Protein AF-X1QAE2-F1 (afdb_monomer)

Solvent-accessible surface area (backbone atoms only — not comparable to full-atom values): 12376 Å² total; per-residue (Å²): 79,88,88,71,54,60,69,58,46,50,58,48,51,51,50,37,40,24,67,55,11,27,35,67,40,76,50,77,48,74,58,101,51,97,72,69,57,71,57,49,72,51,74,47,78,34,68,52,89,66,92,72,90,71,90,59,42,64,70,42,73,54,90,45,61,56,43,54,78,73,45,48,89,29,53,53,94,75,30,43,34,51,25,44,65,93,63,40,89,66,98,59,78,62,48,73,40,65,39,55,60,54,12,45,75,70,68,44,58,84,30,20,58,39,20,50,51,17,22,54,40,40,74,68,66,42,63,70,65,53,53,48,51,50,49,51,65,72,35,67,83,82,59,54,70,69,51,44,52,41,45,47,50,22,28,53,53,11,33,54,53,32,51,52,37,54,75,70,48,76,46,67,80,60,82,70,69,85,69,58,63,38,71,69,47,51,72,56,83,91,77,54,74,68,58,49,53,50,50,51,38,51,77,71,64,58,86,80,88,87,133

Mean predicted aligned error: 5.39 Å

Structure (mmCIF, N/CA/C/O backbone):
data_AF-X1QAE2-F1
#
_entry.id   AF-X1QAE2-F1
#
loop_
_atom_site.group_PDB
_atom_site.id
_atom_site.type_symbol
_atom_site.label_atom_id
_atom_site.label_alt_id
_atom_site.label_comp_id
_atom_site.label_asym_id
_atom_site.label_entity_id
_atom_site.label_seq_id
_atom_site.pdbx_PDB_ins_code
_atom_site.Cartn_x
_atom_site.Cartn_y
_atom_site.Cartn_z
_atom_site.occupancy
_atom_site.B_iso_or_equiv
_atom_site.auth_seq_id
_atom_site.auth_comp_id
_atom_site.auth_asym_id
_atom_site.auth_atom_id
_atom_site.pdbx_PDB_model_num
ATOM 1 N N . GLU A 1 1 ? -9.208 11.816 -6.185 1.00 54.34 1 GLU A N 1
ATOM 2 C CA . GLU A 1 1 ? -9.052 12.568 -7.460 1.00 54.34 1 GLU A CA 1
ATOM 3 C C . GLU A 1 1 ? -7.582 12.643 -7.896 1.00 54.34 1 GLU A C 1
ATOM 5 O O . GLU A 1 1 ? -6.687 12.349 -7.100 1.00 54.34 1 GLU A O 1
ATOM 10 N N . ALA A 1 2 ? -7.297 13.069 -9.134 1.00 56.00 2 ALA A N 1
ATOM 11 C CA . ALA A 1 2 ? -5.931 13.394 -9.563 1.00 56.00 2 ALA A CA 1
ATOM 12 C C . ALA A 1 2 ? -5.268 14.404 -8.598 1.00 56.00 2 ALA A C 1
ATOM 14 O O . ALA A 1 2 ? -5.935 15.274 -8.047 1.00 56.00 2 ALA A O 1
ATOM 15 N N . GLY A 1 3 ? -3.965 14.261 -8.343 1.00 63.72 3 GLY A N 1
ATOM 16 C CA . GLY A 1 3 ? -3.228 15.135 -7.414 1.00 63.72 3 GLY A CA 1
ATOM 17 C C . GLY A 1 3 ? -3.216 14.694 -5.943 1.00 63.72 3 GLY A C 1
ATOM 18 O O . GLY A 1 3 ? -2.459 15.254 -5.160 1.00 63.72 3 GLY A O 1
ATOM 19 N N . HIS A 1 4 ? -3.943 13.637 -5.566 1.00 64.31 4 HIS A N 1
ATOM 20 C CA . HIS A 1 4 ? -3.959 13.110 -4.191 1.00 64.31 4 HIS A CA 1
ATOM 21 C C . HIS A 1 4 ? -2.805 12.143 -3.879 1.00 64.31 4 HIS A C 1
ATOM 23 O O . HIS A 1 4 ? -2.918 11.340 -2.966 1.00 64.31 4 HIS A O 1
ATOM 29 N N . GLY A 1 5 ? -1.704 12.147 -4.636 1.00 78.94 5 GLY A N 1
ATOM 30 C CA . GLY A 1 5 ? -0.517 11.332 -4.327 1.00 78.94 5 GLY A CA 1
ATOM 31 C C . GLY A 1 5 ? -0.670 9.806 -4.454 1.00 78.94 5 GLY A C 1
ATOM 32 O O . GLY A 1 5 ? 0.234 9.088 -4.031 1.00 78.94 5 GLY A O 1
ATOM 33 N N . ILE A 1 6 ? -1.751 9.305 -5.069 1.00 84.56 6 ILE A N 1
ATOM 34 C CA . ILE A 1 6 ? -2.005 7.864 -5.299 1.00 84.56 6 ILE A CA 1
ATOM 35 C C . ILE A 1 6 ? -0.821 7.188 -6.005 1.00 84.56 6 ILE A C 1
ATOM 37 O O . ILE A 1 6 ? -0.390 6.113 -5.602 1.00 84.56 6 ILE A O 1
ATOM 41 N N . GLN A 1 7 ? -0.235 7.847 -7.009 1.00 86.62 7 GLN A N 1
ATOM 42 C CA . GLN A 1 7 ? 0.925 7.318 -7.732 1.00 86.62 7 GLN A CA 1
ATOM 43 C C . GLN A 1 7 ? 2.136 7.107 -6.812 1.00 86.62 7 GLN A C 1
ATOM 45 O O . GLN A 1 7 ? 2.845 6.114 -6.935 1.00 86.62 7 GLN A O 1
ATOM 50 N N . THR A 1 8 ? 2.385 8.024 -5.874 1.00 89.38 8 THR A N 1
ATOM 51 C CA . THR A 1 8 ? 3.482 7.875 -4.910 1.00 89.38 8 THR A CA 1
ATOM 52 C C . THR A 1 8 ? 3.215 6.714 -3.956 1.00 89.38 8 THR A C 1
ATOM 54 O O . THR A 1 8 ? 4.129 5.941 -3.685 1.00 89.38 8 THR A O 1
ATOM 57 N N . VAL A 1 9 ? 1.973 6.554 -3.488 1.00 92.94 9 VAL A N 1
ATOM 58 C CA . VAL A 1 9 ? 1.572 5.413 -2.647 1.00 92.94 9 VAL A CA 1
ATOM 59 C C . VAL A 1 9 ? 1.796 4.095 -3.378 1.00 92.94 9 VAL A C 1
ATOM 61 O O . VAL A 1 9 ? 2.405 3.189 -2.819 1.00 92.94 9 VAL A O 1
ATOM 64 N N . GLU A 1 10 ? 1.369 4.005 -4.635 1.00 93.31 10 GLU A N 1
ATOM 65 C CA . GLU A 1 10 ? 1.559 2.818 -5.464 1.00 93.31 10 GLU A CA 1
ATOM 66 C C . GLU A 1 10 ? 3.038 2.467 -5.636 1.00 93.31 10 GLU A C 1
ATOM 68 O O . GLU A 1 10 ? 3.438 1.337 -5.352 1.00 93.31 10 GLU A O 1
ATOM 73 N N . VAL A 1 11 ? 3.858 3.426 -6.075 1.00 93.44 11 VAL A N 1
ATOM 74 C CA . VAL A 1 11 ? 5.290 3.190 -6.311 1.00 93.44 11 VAL A CA 1
ATOM 75 C C . VAL A 1 11 ? 5.988 2.751 -5.025 1.00 93.44 11 VAL A C 1
ATOM 77 O O . VAL A 1 11 ? 6.809 1.835 -5.047 1.00 93.44 11 VAL A O 1
ATOM 80 N N . LEU A 1 12 ? 5.648 3.366 -3.891 1.00 95.75 12 LEU A N 1
ATOM 81 C CA . LEU A 1 12 ? 6.227 2.987 -2.609 1.00 95.75 12 LEU A CA 1
ATOM 82 C C . LEU A 1 12 ? 5.758 1.602 -2.168 1.00 95.75 12 LEU A C 1
ATOM 84 O O . LEU A 1 12 ? 6.605 0.769 -1.872 1.00 95.75 12 LEU A O 1
ATOM 88 N N . LEU A 1 13 ? 4.451 1.328 -2.136 1.00 96.62 13 LEU A N 1
ATOM 89 C CA . LEU A 1 13 ? 3.932 0.041 -1.661 1.00 96.62 13 LEU A CA 1
ATOM 90 C C . LEU A 1 13 ? 4.419 -1.121 -2.523 1.00 96.62 13 LEU A C 1
ATOM 92 O O . LEU A 1 13 ? 4.910 -2.105 -1.979 1.00 96.62 13 LEU A O 1
ATOM 96 N N . THR A 1 14 ? 4.357 -0.994 -3.850 1.00 95.75 14 THR A N 1
ATOM 97 C CA . THR A 1 14 ? 4.856 -2.036 -4.762 1.00 95.75 14 THR A CA 1
ATOM 98 C C . THR A 1 14 ? 6.332 -2.338 -4.508 1.00 95.75 14 THR A C 1
ATOM 100 O O . THR A 1 14 ? 6.713 -3.502 -4.372 1.00 95.75 14 THR A O 1
ATOM 103 N N . ARG A 1 15 ? 7.162 -1.301 -4.335 1.00 95.81 15 ARG A N 1
ATOM 104 C CA . ARG A 1 15 ? 8.585 -1.461 -4.021 1.00 95.81 15 ARG A CA 1
ATOM 105 C C . ARG A 1 15 ? 8.824 -2.051 -2.631 1.00 95.81 15 ARG A C 1
ATOM 107 O O . ARG A 1 15 ? 9.670 -2.931 -2.498 1.00 95.81 15 ARG A O 1
ATOM 114 N N . ILE A 1 16 ? 8.096 -1.583 -1.617 1.00 97.31 16 ILE A N 1
ATOM 115 C CA . ILE A 1 16 ? 8.205 -2.042 -0.226 1.00 97.31 16 ILE A CA 1
ATOM 116 C C . ILE A 1 16 ? 7.869 -3.526 -0.131 1.00 97.31 16 ILE A C 1
ATOM 118 O O . ILE A 1 16 ? 8.625 -4.275 0.479 1.00 97.31 16 ILE A O 1
ATOM 122 N N . PHE A 1 17 ? 6.771 -3.961 -0.747 1.00 96.25 17 PHE A N 1
ATOM 123 C CA . PHE A 1 17 ? 6.346 -5.357 -0.693 1.00 96.25 17 PHE A CA 1
ATOM 124 C C . PHE A 1 17 ? 7.277 -6.281 -1.465 1.00 96.25 17 PHE A C 1
ATOM 126 O O . PHE A 1 17 ? 7.648 -7.329 -0.940 1.00 96.25 17 PHE A O 1
ATOM 133 N N . LYS A 1 18 ? 7.753 -5.850 -2.637 1.00 95.56 18 LYS A N 1
ATOM 134 C CA . LYS A 1 18 ? 8.779 -6.582 -3.382 1.00 95.56 18 LYS A CA 1
ATOM 135 C C . LYS A 1 18 ? 10.057 -6.764 -2.566 1.00 95.56 18 LYS A C 1
ATOM 137 O O . LYS A 1 18 ? 10.553 -7.876 -2.444 1.00 95.56 18 LYS A O 1
ATOM 142 N N . LEU A 1 19 ? 10.578 -5.688 -1.968 1.00 95.19 19 LEU A N 1
ATOM 143 C CA . LEU A 1 19 ? 11.769 -5.756 -1.107 1.00 95.19 19 LEU A CA 1
ATOM 144 C C . LEU A 1 19 ? 11.505 -6.498 0.209 1.00 95.19 19 LEU A C 1
ATOM 146 O O . LEU A 1 19 ? 12.431 -7.023 0.814 1.00 95.19 19 LEU A O 1
ATOM 150 N N . GLY A 1 20 ? 10.247 -6.567 0.638 1.00 93.81 20 GLY A N 1
ATOM 151 C CA . GLY A 1 20 ? 9.803 -7.445 1.711 1.00 93.81 20 GLY A CA 1
ATOM 152 C C . GLY A 1 20 ? 9.874 -8.925 1.355 1.00 93.81 20 GLY A C 1
ATOM 153 O O . GLY A 1 20 ? 9.896 -9.740 2.266 1.00 93.81 20 GLY A O 1
ATOM 154 N N . GLY A 1 21 ? 9.949 -9.275 0.068 1.00 94.94 21 GLY A N 1
ATOM 155 C CA . GLY A 1 21 ? 9.917 -10.652 -0.415 1.00 94.94 21 GLY A CA 1
ATOM 156 C C . GLY A 1 21 ? 8.513 -11.145 -0.766 1.00 94.94 21 GLY A C 1
ATOM 157 O O . GLY A 1 21 ? 8.238 -12.328 -0.597 1.00 94.94 21 GLY A O 1
ATOM 158 N N . LEU A 1 22 ? 7.612 -10.255 -1.204 1.00 94.81 22 LEU A N 1
ATOM 159 C CA . LEU A 1 22 ? 6.254 -10.595 -1.647 1.00 94.81 22 LEU A CA 1
ATOM 160 C C . LEU A 1 22 ? 6.021 -10.230 -3.109 1.00 94.81 22 LEU A C 1
ATOM 162 O O . LEU A 1 22 ? 6.511 -9.215 -3.605 1.00 94.81 22 LEU A O 1
ATOM 166 N N . ASN A 1 23 ? 5.218 -11.050 -3.784 1.00 94.81 23 ASN A N 1
ATOM 167 C CA . ASN A 1 23 ? 4.774 -10.781 -5.142 1.00 94.81 23 ASN A CA 1
ATOM 168 C C . ASN A 1 23 ? 3.765 -9.639 -5.117 1.00 94.81 23 ASN A C 1
ATOM 170 O O . ASN A 1 23 ? 2.890 -9.589 -4.244 1.00 94.81 23 ASN A O 1
ATOM 174 N N . VAL A 1 24 ? 3.866 -8.757 -6.108 1.00 95.44 24 VAL A N 1
ATOM 175 C CA . VAL A 1 24 ? 2.969 -7.616 -6.245 1.00 95.44 24 VAL A CA 1
ATOM 176 C C . VAL A 1 24 ? 2.429 -7.535 -7.661 1.00 95.44 24 VAL A C 1
ATOM 178 O O . VAL A 1 24 ? 3.189 -7.611 -8.622 1.00 95.44 24 VAL A O 1
ATOM 181 N N . PHE A 1 25 ? 1.124 -7.314 -7.781 1.00 95.62 25 PHE A N 1
ATOM 182 C CA . PHE A 1 25 ? 0.475 -6.961 -9.040 1.00 95.62 25 PHE A CA 1
ATOM 183 C C . PHE A 1 25 ? -0.338 -5.685 -8.831 1.00 95.62 25 PHE A C 1
ATOM 185 O O . PHE A 1 25 ? -1.216 -5.648 -7.970 1.00 95.62 25 PHE A O 1
ATOM 192 N N . ALA A 1 26 ? -0.031 -4.630 -9.585 1.00 95.31 26 ALA A N 1
ATOM 193 C CA . ALA A 1 26 ? -0.719 -3.349 -9.480 1.00 95.31 26 ALA A CA 1
ATOM 194 C C . ALA A 1 26 ? -1.510 -3.056 -10.757 1.00 95.31 26 ALA A C 1
ATOM 196 O O . ALA A 1 26 ? -1.004 -3.208 -11.866 1.00 95.31 26 ALA A O 1
ATOM 197 N N . THR A 1 27 ? -2.756 -2.618 -10.607 1.00 93.25 27 THR A N 1
ATOM 198 C CA . THR A 1 27 ? -3.608 -2.163 -11.713 1.00 93.25 27 THR A CA 1
ATOM 199 C C . THR A 1 27 ? -4.162 -0.793 -11.383 1.00 93.25 27 THR A C 1
ATOM 201 O O . THR A 1 27 ? -4.589 -0.539 -10.256 1.00 93.25 27 THR A O 1
ATOM 204 N N . LYS A 1 28 ? -4.134 0.097 -12.372 1.00 89.75 28 LYS A N 1
ATOM 205 C CA . LYS A 1 28 ? -4.595 1.475 -12.236 1.00 89.75 28 LYS A CA 1
ATOM 206 C C . LYS A 1 28 ? -5.840 1.662 -13.079 1.00 89.75 28 LYS A C 1
ATOM 208 O O . LYS A 1 28 ? -5.853 1.286 -14.250 1.00 89.75 28 LYS A O 1
ATOM 213 N N . GLU A 1 29 ? -6.847 2.282 -12.493 1.00 87.56 29 GLU A N 1
ATOM 214 C CA . GLU A 1 29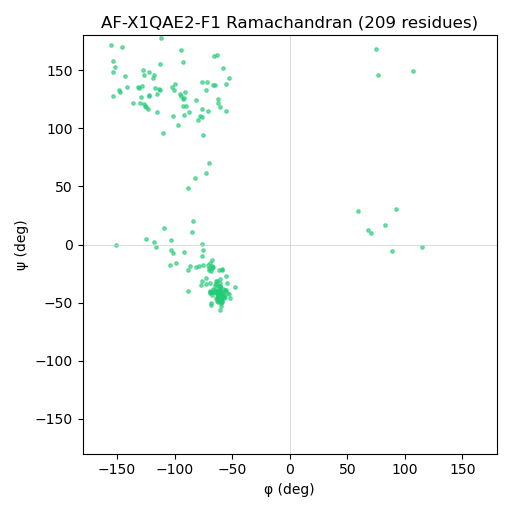 ? -8.075 2.648 -13.179 1.00 87.56 29 GLU A CA 1
ATOM 215 C C . GLU A 1 29 ? -8.169 4.165 -13.210 1.00 87.56 29 GLU A C 1
ATOM 217 O O . GLU A 1 29 ? -8.278 4.833 -12.178 1.00 87.56 29 GLU A O 1
ATOM 222 N N . TYR A 1 30 ? -8.096 4.699 -14.425 1.00 83.69 30 TYR A N 1
ATOM 223 C CA . TYR A 1 30 ? -8.228 6.119 -14.694 1.00 83.69 30 TYR A CA 1
ATOM 224 C C . TYR A 1 30 ? -9.454 6.352 -15.555 1.00 83.69 30 TYR A C 1
ATOM 226 O O . TYR A 1 30 ? -9.668 5.673 -16.560 1.00 83.69 30 TYR A O 1
ATOM 234 N N . MET A 1 31 ? -10.242 7.356 -15.191 1.00 76.38 31 MET A N 1
ATOM 235 C CA . MET A 1 31 ? -11.266 7.864 -16.094 1.00 76.38 31 MET A CA 1
ATOM 236 C C . MET A 1 31 ? -10.591 8.718 -17.170 1.00 76.38 31 MET A C 1
ATOM 238 O O . MET A 1 31 ? -9.682 9.488 -16.865 1.00 76.38 31 MET A O 1
ATOM 242 N N . SER A 1 32 ? -11.046 8.609 -18.421 1.00 74.38 32 SER A N 1
ATOM 243 C CA . SER A 1 32 ? -10.566 9.441 -19.536 1.00 74.38 32 SER A CA 1
ATOM 244 C C . SER A 1 32 ? -11.040 10.895 -19.375 1.00 74.38 32 SER A C 1
ATOM 246 O O . SER A 1 32 ? -11.973 11.351 -20.036 1.00 74.38 32 SER A O 1
ATOM 248 N N . ARG A 1 33 ? -10.475 11.604 -18.390 1.00 70.31 33 ARG A N 1
ATOM 249 C CA . ARG A 1 33 ? -10.800 12.986 -18.015 1.00 70.31 33 ARG A CA 1
ATOM 250 C C . ARG A 1 33 ? -9.548 13.685 -17.485 1.00 70.31 33 ARG A C 1
ATOM 252 O O . ARG A 1 33 ? -8.842 13.155 -16.635 1.00 70.31 33 ARG A O 1
ATOM 259 N N . VAL A 1 34 ? -9.296 14.904 -17.969 1.00 58.03 34 VAL A N 1
ATOM 260 C CA . VAL A 1 34 ? -8.116 15.716 -17.600 1.00 58.03 34 VAL A CA 1
ATOM 261 C C . VAL A 1 34 ? -8.226 16.281 -16.173 1.00 58.03 34 VAL A C 1
ATOM 263 O O . VAL A 1 34 ? -7.215 16.487 -15.504 1.00 58.03 34 VAL A O 1
ATOM 266 N N . ARG A 1 35 ? -9.451 16.527 -15.684 1.00 55.62 35 ARG A N 1
ATOM 267 C CA . ARG A 1 35 ? -9.757 16.964 -14.311 1.00 55.62 35 ARG A CA 1
ATOM 268 C C . ARG A 1 35 ? -11.054 16.315 -13.826 1.00 55.62 35 ARG A C 1
ATOM 270 O O . ARG A 1 35 ? -11.993 16.155 -14.605 1.00 55.62 35 ARG A O 1
ATOM 277 N N . GLY A 1 36 ? -11.106 15.993 -12.534 1.00 59.69 36 GLY A N 1
ATOM 278 C CA . GLY A 1 36 ? -12.213 15.254 -11.926 1.00 59.69 36 GLY A CA 1
ATOM 279 C C . GLY A 1 36 ? -12.204 13.760 -12.272 1.00 59.69 36 GLY A C 1
ATOM 280 O O . GLY A 1 36 ? -11.466 13.308 -13.144 1.00 59.69 36 GLY A O 1
ATOM 281 N N . GLY A 1 37 ? -13.030 12.988 -11.567 1.00 69.06 37 GLY A N 1
ATOM 282 C CA . GLY A 1 37 ? -13.089 11.530 -11.688 1.00 69.06 37 GLY A CA 1
ATOM 283 C C . GLY A 1 37 ? -12.474 10.809 -10.488 1.00 69.06 37 GLY A C 1
ATOM 284 O O . GLY A 1 37 ? -11.561 11.311 -9.823 1.00 69.06 37 GLY A O 1
ATOM 285 N N . SER A 1 38 ? -13.012 9.624 -10.207 1.00 79.69 38 SER A N 1
ATOM 286 C CA . SER A 1 38 ? -12.505 8.742 -9.161 1.00 79.69 38 SER A CA 1
ATOM 287 C C . SER A 1 38 ? -11.488 7.807 -9.800 1.00 79.69 38 SER A C 1
ATOM 289 O O . SER A 1 38 ? -11.837 7.007 -10.663 1.00 79.69 38 SER A O 1
ATOM 291 N N . ASN A 1 39 ? -10.221 7.987 -9.434 1.00 86.31 39 ASN A N 1
ATOM 292 C CA . ASN A 1 39 ? -9.137 7.116 -9.869 1.00 86.31 39 ASN A CA 1
ATOM 293 C C . ASN A 1 39 ? -8.842 6.144 -8.739 1.00 86.31 39 ASN A C 1
ATOM 295 O O . ASN A 1 39 ? -8.773 6.556 -7.576 1.00 86.31 39 ASN A O 1
ATOM 299 N N . SER A 1 40 ? -8.616 4.885 -9.085 1.00 90.62 40 SER A N 1
ATOM 300 C CA . SER A 1 40 ? -8.274 3.853 -8.118 1.00 90.62 40 SER A CA 1
ATOM 301 C C . SER A 1 40 ? -7.007 3.121 -8.546 1.00 90.62 40 SER A C 1
ATOM 303 O O . SER A 1 40 ? -6.682 3.017 -9.729 1.00 90.62 40 SER A O 1
ATOM 305 N N . THR A 1 41 ? -6.269 2.633 -7.557 1.00 93.12 41 THR A N 1
ATOM 306 C CA . THR A 1 41 ? -5.155 1.719 -7.780 1.00 93.12 41 THR A CA 1
ATOM 307 C C . THR A 1 41 ? -5.399 0.495 -6.919 1.00 93.12 41 THR A C 1
ATOM 309 O O . THR A 1 41 ? -5.462 0.603 -5.694 1.00 93.12 41 THR A O 1
ATOM 312 N N . GLN A 1 42 ? -5.529 -0.664 -7.556 1.00 95.06 42 GLN A N 1
ATOM 313 C CA . GLN A 1 42 ? -5.545 -1.949 -6.871 1.00 95.06 42 GLN A CA 1
ATOM 314 C C . GLN A 1 42 ? -4.117 -2.479 -6.796 1.00 95.06 42 GLN A C 1
ATOM 316 O O . GLN A 1 42 ? -3.413 -2.516 -7.804 1.00 95.06 42 GLN A O 1
ATOM 321 N N . ILE A 1 43 ? -3.701 -2.906 -5.606 1.00 96.12 43 ILE A N 1
ATOM 322 C CA . ILE A 1 43 ? -2.417 -3.570 -5.381 1.00 96.12 43 ILE A CA 1
ATOM 323 C C . ILE A 1 43 ? -2.719 -4.915 -4.735 1.00 96.12 43 ILE A C 1
ATOM 325 O O . ILE A 1 43 ? -3.259 -4.969 -3.632 1.00 96.12 43 ILE A O 1
ATOM 329 N N . ILE A 1 44 ? -2.383 -5.992 -5.432 1.00 95.31 44 ILE A N 1
ATOM 330 C CA . ILE A 1 44 ? -2.490 -7.356 -4.925 1.00 95.31 44 ILE A CA 1
ATOM 331 C C . ILE A 1 44 ? -1.126 -7.746 -4.374 1.00 95.31 44 ILE A C 1
ATOM 333 O O . ILE A 1 44 ? -0.116 -7.583 -5.056 1.00 95.31 44 ILE A O 1
ATOM 337 N N . ILE A 1 45 ? -1.110 -8.258 -3.147 1.00 94.00 45 ILE A N 1
ATOM 338 C CA . ILE A 1 45 ? 0.093 -8.666 -2.422 1.00 94.00 45 ILE A CA 1
ATOM 339 C C . ILE A 1 45 ? -0.068 -10.142 -2.072 1.00 94.00 45 ILE A C 1
ATOM 341 O O . ILE A 1 45 ? -1.095 -10.535 -1.520 1.00 94.00 45 ILE A O 1
ATOM 345 N N . SER A 1 46 ? 0.921 -10.967 -2.409 1.00 92.44 46 SER A N 1
ATOM 346 C CA . SER A 1 46 ? 0.801 -12.422 -2.280 1.00 92.44 46 SER A CA 1
ATOM 347 C C . SER A 1 46 ? 2.160 -13.097 -2.090 1.00 92.44 46 SER A C 1
ATOM 349 O O . SER A 1 46 ? 3.170 -12.672 -2.650 1.00 92.44 46 SER A O 1
ATOM 351 N N . SER A 1 47 ? 2.191 -14.205 -1.346 1.00 90.56 47 SER A N 1
ATOM 352 C CA . SER A 1 47 ? 3.366 -15.090 -1.280 1.00 90.56 47 SER A CA 1
ATOM 353 C C . SER A 1 47 ? 3.592 -15.874 -2.580 1.00 90.56 47 SER A C 1
ATOM 355 O O . SER A 1 47 ? 4.688 -16.361 -2.832 1.00 90.56 47 SER A O 1
ATOM 357 N N . LYS A 1 48 ? 2.575 -15.960 -3.446 1.00 91.31 48 LYS A N 1
ATOM 358 C CA . LYS A 1 48 ? 2.635 -16.601 -4.770 1.00 91.31 48 LYS A CA 1
ATOM 359 C C . LYS A 1 48 ? 2.495 -15.577 -5.893 1.00 91.31 48 LYS A C 1
ATOM 361 O O . LYS A 1 48 ? 1.862 -14.539 -5.695 1.00 91.31 48 LYS A O 1
ATOM 366 N N . LYS A 1 49 ? 3.012 -15.901 -7.084 1.00 91.50 49 LYS A N 1
ATOM 367 C CA . LYS A 1 49 ? 2.859 -15.068 -8.287 1.00 91.50 49 LYS A CA 1
ATOM 368 C C . LYS A 1 49 ? 1.384 -14.795 -8.591 1.00 91.50 49 LYS A C 1
ATOM 370 O O . LYS A 1 49 ? 0.544 -15.688 -8.493 1.00 91.50 49 LYS A O 1
ATOM 375 N N . VAL A 1 50 ? 1.095 -13.553 -8.968 1.00 90.25 50 VAL A N 1
ATOM 376 C CA . VAL A 1 50 ? -0.239 -13.070 -9.342 1.00 90.25 50 VAL A CA 1
ATOM 377 C C . VAL A 1 50 ? -0.151 -12.515 -10.754 1.00 90.25 50 VAL A C 1
ATOM 379 O O . VAL A 1 50 ? 0.726 -11.706 -11.040 1.00 90.25 50 VAL A O 1
ATOM 382 N N . LEU A 1 51 ? -1.042 -12.971 -11.632 1.00 90.38 51 LEU A N 1
ATOM 383 C CA . LEU A 1 51 ? -0.974 -12.688 -13.071 1.00 90.38 51 LEU A CA 1
ATOM 384 C C . LEU A 1 51 ? -2.167 -11.872 -13.588 1.00 90.38 51 LEU A C 1
ATOM 386 O O . LEU A 1 51 ? -2.227 -11.566 -14.774 1.00 90.38 51 LEU A O 1
ATOM 390 N N . ALA A 1 52 ? -3.128 -11.549 -12.722 1.00 92.38 52 ALA A N 1
ATOM 391 C CA . ALA A 1 52 ? -4.360 -10.879 -13.108 1.00 92.38 52 ALA A CA 1
ATOM 392 C C . ALA A 1 52 ? -4.926 -10.027 -11.960 1.00 92.38 52 ALA A C 1
ATOM 394 O O . ALA A 1 52 ? -4.702 -10.356 -10.788 1.00 92.38 52 ALA A O 1
ATOM 395 N N . PRO A 1 53 ? -5.684 -8.962 -12.282 1.00 91.94 53 PRO A N 1
ATOM 396 C CA . PRO A 1 53 ? -6.440 -8.205 -11.292 1.00 91.94 53 PRO A CA 1
ATOM 397 C C . PRO A 1 53 ? -7.564 -9.053 -10.679 1.00 91.94 53 PRO A C 1
ATOM 399 O O . PRO A 1 53 ? -7.991 -10.063 -11.244 1.00 91.94 53 PRO A O 1
ATOM 402 N N . LEU A 1 54 ? -8.077 -8.618 -9.527 1.00 92.19 54 LEU A N 1
ATOM 403 C CA . LEU A 1 54 ? -9.163 -9.295 -8.816 1.00 92.19 54 LEU A CA 1
ATOM 404 C C . LEU A 1 54 ? -10.384 -8.384 -8.697 1.00 92.19 54 LEU A C 1
ATOM 406 O O . LEU A 1 54 ? -10.262 -7.198 -8.407 1.00 92.19 54 LEU A O 1
ATOM 410 N N . ASN A 1 55 ? -11.586 -8.947 -8.805 1.00 93.31 55 ASN A N 1
ATOM 411 C CA . ASN A 1 55 ? -12.823 -8.197 -8.579 1.00 93.31 55 ASN A CA 1
ATOM 412 C C . ASN A 1 55 ? -13.260 -8.217 -7.097 1.00 93.31 55 ASN A C 1
ATOM 414 O O . ASN A 1 55 ? -14.395 -8.562 -6.781 1.00 93.31 55 ASN A O 1
ATOM 418 N N . ARG A 1 56 ? -12.335 -7.919 -6.174 1.00 93.06 56 ARG A N 1
ATOM 419 C CA . ARG A 1 56 ? -12.571 -7.824 -4.717 1.00 93.06 56 ARG A CA 1
ATOM 420 C C . ARG A 1 56 ? -11.565 -6.883 -4.058 1.00 93.06 56 ARG A C 1
ATOM 422 O O . ARG A 1 56 ? -10.479 -6.664 -4.600 1.00 93.06 56 ARG A O 1
ATOM 429 N N . ILE A 1 57 ? -11.909 -6.360 -2.886 1.00 93.62 57 ILE A N 1
ATOM 430 C CA . ILE A 1 57 ? -11.035 -5.519 -2.063 1.00 93.62 57 ILE A CA 1
ATOM 431 C C . ILE A 1 57 ? -11.029 -6.051 -0.631 1.00 93.62 57 ILE A C 1
ATOM 433 O O . ILE A 1 57 ? -12.074 -6.103 0.007 1.00 93.62 57 ILE A O 1
ATOM 437 N N . ASP A 1 58 ? -9.854 -6.399 -0.112 1.00 92.56 58 ASP A N 1
ATOM 438 C CA . ASP A 1 58 ? -9.709 -6.832 1.286 1.00 92.56 58 ASP A CA 1
ATOM 439 C C . ASP A 1 58 ? -9.473 -5.640 2.222 1.00 92.56 58 ASP A C 1
ATOM 441 O O . ASP A 1 58 ? -10.045 -5.566 3.305 1.00 92.56 58 ASP A O 1
ATOM 445 N N . ILE A 1 59 ? -8.670 -4.667 1.778 1.00 93.75 59 ILE A N 1
ATOM 446 C CA . ILE A 1 59 ? -8.420 -3.406 2.481 1.00 93.75 59 ILE A CA 1
ATOM 447 C C . ILE A 1 59 ? -8.649 -2.248 1.515 1.00 93.75 59 ILE A C 1
ATOM 449 O O . ILE A 1 59 ? -8.042 -2.197 0.445 1.00 93.75 59 ILE A O 1
ATOM 453 N N . LEU A 1 60 ? -9.482 -1.292 1.919 1.00 94.00 60 LEU A N 1
ATOM 454 C CA . LEU A 1 60 ? -9.727 -0.054 1.196 1.00 94.00 60 LEU A CA 1
ATOM 455 C C . LEU A 1 60 ? -9.240 1.149 2.004 1.00 94.00 60 LEU A C 1
ATOM 457 O O . LEU A 1 60 ? -9.633 1.325 3.154 1.00 94.00 60 LEU A O 1
ATOM 461 N N . ILE A 1 61 ? -8.454 2.019 1.369 1.00 93.50 61 ILE A N 1
ATOM 462 C CA . ILE A 1 61 ? -8.118 3.348 1.890 1.00 93.50 61 ILE A CA 1
ATOM 463 C C . ILE A 1 61 ? -8.823 4.394 1.015 1.00 93.50 61 ILE A C 1
ATOM 465 O O . ILE A 1 61 ? -8.316 4.737 -0.057 1.00 93.50 61 ILE A O 1
ATOM 469 N N . PRO A 1 62 ? -10.006 4.889 1.416 1.00 90.75 62 PRO A N 1
ATOM 470 C CA . PRO A 1 62 ? -10.697 5.934 0.679 1.00 90.75 62 PRO A CA 1
ATOM 471 C C . PRO A 1 62 ? -10.023 7.287 0.942 1.00 90.75 62 PRO A C 1
ATOM 473 O O . PRO A 1 62 ? -10.005 7.779 2.069 1.00 90.75 62 PRO A O 1
ATOM 476 N N . LEU A 1 63 ? -9.468 7.900 -0.106 1.00 83.81 63 LEU A N 1
ATOM 477 C CA . LEU A 1 63 ? -8.827 9.221 -0.014 1.00 83.81 63 LEU A CA 1
ATOM 478 C C . LEU A 1 63 ? -9.812 10.384 -0.182 1.00 83.81 63 LEU A C 1
ATOM 480 O O . LEU A 1 63 ? -9.505 11.514 0.191 1.00 83.81 63 LEU A O 1
ATOM 484 N N . ASP A 1 64 ? -10.984 10.111 -0.752 1.00 82.69 64 ASP A N 1
ATOM 485 C CA . ASP A 1 64 ? -12.056 11.077 -0.948 1.00 82.69 64 ASP A CA 1
ATOM 486 C C . ASP A 1 64 ? -13.435 10.406 -0.817 1.00 82.69 64 ASP A C 1
ATOM 488 O O . ASP A 1 64 ? -1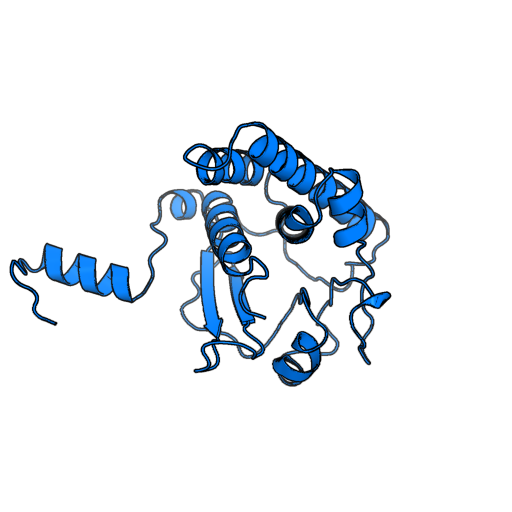3.563 9.179 -0.764 1.00 82.69 64 ASP A O 1
ATOM 492 N N . HIS A 1 65 ? -14.480 11.231 -0.767 1.00 83.94 65 HIS A N 1
ATOM 493 C CA . HIS A 1 65 ? -15.867 10.794 -0.609 1.00 83.94 65 HIS A CA 1
ATOM 494 C C . HIS A 1 65 ? -16.406 10.000 -1.816 1.00 83.94 65 HIS A C 1
ATOM 496 O O . HIS A 1 65 ? -17.394 9.279 -1.681 1.00 83.94 65 HIS A O 1
ATOM 502 N N . SER A 1 66 ? -15.775 10.112 -2.990 1.00 85.06 66 SER A N 1
ATOM 503 C CA . SER A 1 66 ? -16.193 9.416 -4.215 1.00 85.06 66 SER A CA 1
ATOM 504 C C . SER A 1 66 ? -15.698 7.967 -4.276 1.00 85.06 66 SER A C 1
ATOM 506 O O . SER A 1 66 ? -16.272 7.159 -5.008 1.00 85.06 66 SER A O 1
ATOM 508 N N . ALA A 1 67 ? -14.671 7.622 -3.488 1.00 88.31 67 ALA A N 1
ATOM 509 C CA . ALA A 1 67 ? -14.022 6.314 -3.518 1.00 88.31 67 ALA A CA 1
ATOM 510 C C . ALA A 1 67 ? -14.981 5.155 -3.193 1.00 88.31 67 ALA A C 1
ATOM 512 O O . ALA A 1 67 ? -14.975 4.138 -3.886 1.00 88.31 67 ALA A O 1
ATOM 513 N N . LEU A 1 68 ? -15.837 5.302 -2.173 1.00 89.75 68 LEU A N 1
ATOM 514 C CA . LEU A 1 68 ? -16.772 4.240 -1.780 1.00 89.75 68 LEU A CA 1
ATOM 515 C C . LEU A 1 68 ? -17.876 3.993 -2.816 1.00 89.75 68 LEU A C 1
ATOM 517 O O . LEU A 1 68 ? -18.045 2.838 -3.208 1.00 89.75 68 LEU A O 1
ATOM 521 N N . PRO A 1 69 ? -18.607 5.014 -3.313 1.00 89.44 69 PRO A N 1
ATOM 522 C CA . PRO A 1 69 ? -19.548 4.813 -4.413 1.00 89.44 69 PRO A CA 1
ATOM 523 C C . PRO A 1 69 ? -18.901 4.196 -5.656 1.00 89.44 69 PRO A C 1
ATOM 525 O O . PRO A 1 69 ? -19.517 3.344 -6.296 1.00 89.44 69 PRO A O 1
ATOM 528 N N . HIS A 1 70 ? -17.670 4.606 -5.980 1.00 89.31 70 HIS A N 1
ATOM 529 C CA . HIS A 1 70 ? -16.930 4.118 -7.143 1.00 89.31 70 HIS A CA 1
ATOM 530 C C . HIS A 1 70 ? -16.551 2.634 -7.029 1.00 89.31 70 HIS A C 1
ATOM 532 O O . HIS A 1 70 ? -16.635 1.910 -8.018 1.00 89.31 70 HIS A O 1
ATOM 538 N N . LEU A 1 71 ? -16.181 2.168 -5.832 1.00 91.56 71 LEU A N 1
ATOM 539 C CA . LEU A 1 71 ? -15.667 0.812 -5.607 1.00 91.56 71 LEU A CA 1
ATOM 540 C C . LEU A 1 71 ? -16.688 -0.149 -4.983 1.00 91.56 71 LEU A C 1
ATOM 542 O O . LEU A 1 71 ? -16.347 -1.301 -4.721 1.00 91.56 71 LEU A O 1
ATOM 546 N N . LYS A 1 72 ? -17.936 0.292 -4.778 1.00 90.69 72 LYS A N 1
ATOM 547 C CA . LYS A 1 72 ? -18.988 -0.427 -4.033 1.00 90.69 72 LYS A CA 1
ATOM 548 C C . LYS A 1 72 ? -19.147 -1.905 -4.408 1.00 90.69 72 LYS A C 1
ATOM 550 O O . LYS A 1 72 ? -19.414 -2.716 -3.535 1.00 90.69 72 LYS A O 1
ATOM 555 N N . GLU A 1 73 ? -18.980 -2.255 -5.684 1.00 92.00 73 GLU A N 1
ATOM 556 C CA . GLU A 1 73 ? -19.205 -3.616 -6.197 1.00 92.00 73 GLU A CA 1
ATOM 557 C C . GLU A 1 73 ? -18.083 -4.592 -5.821 1.00 92.00 73 GLU A C 1
ATOM 559 O O . GLU A 1 73 ? -18.284 -5.8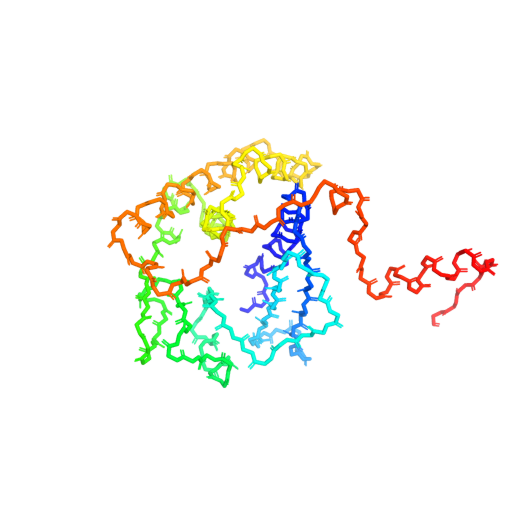02 -5.859 1.00 92.00 73 GLU A O 1
ATOM 564 N N . ARG A 1 74 ? -16.911 -4.078 -5.425 1.00 92.94 74 ARG A N 1
ATOM 565 C CA . ARG A 1 74 ? -15.748 -4.879 -5.004 1.00 92.94 74 ARG A CA 1
ATOM 566 C C . ARG A 1 74 ? -15.588 -4.941 -3.490 1.00 92.94 74 ARG A C 1
ATOM 568 O O . ARG A 1 74 ? -14.713 -5.656 -3.002 1.00 92.94 74 ARG A O 1
ATOM 575 N N . ILE A 1 75 ? -16.391 -4.168 -2.759 1.00 91.94 75 ILE A N 1
ATOM 576 C CA . ILE A 1 75 ? -16.383 -4.120 -1.301 1.00 91.94 75 ILE A CA 1
ATOM 577 C C . ILE A 1 75 ? -17.415 -5.130 -0.794 1.00 91.94 75 ILE A C 1
ATOM 579 O O . ILE A 1 75 ? -18.590 -5.081 -1.150 1.00 91.94 75 ILE A O 1
ATOM 583 N N . SER A 1 76 ? -16.972 -6.033 0.068 1.00 89.81 76 SER A N 1
ATOM 584 C CA . SER A 1 76 ? -17.803 -7.039 0.726 1.00 89.81 76 SER A CA 1
ATOM 585 C C . SER A 1 76 ? -17.915 -6.745 2.224 1.00 89.81 76 SER A C 1
ATOM 587 O O . SER A 1 76 ? -17.296 -5.816 2.730 1.00 89.81 76 SER A O 1
ATOM 589 N N . LYS A 1 77 ? -18.679 -7.561 2.954 1.00 86.81 77 LYS A N 1
ATOM 590 C CA . LYS A 1 77 ? -18.732 -7.508 4.426 1.00 86.81 77 LYS A CA 1
ATOM 591 C C . LYS A 1 77 ? -17.382 -7.803 5.100 1.00 86.81 77 LYS A C 1
ATOM 593 O O . LYS A 1 77 ? -17.190 -7.413 6.243 1.00 86.81 77 LYS A O 1
ATOM 598 N N . ASP A 1 78 ? -16.481 -8.489 4.394 1.00 86.62 78 ASP A N 1
ATOM 599 C CA . ASP A 1 78 ? -15.164 -8.887 4.899 1.00 86.62 78 ASP A CA 1
ATOM 600 C C . ASP A 1 78 ? -14.089 -7.832 4.572 1.00 86.62 78 ASP A C 1
ATOM 602 O O . ASP A 1 78 ? -12.948 -7.929 5.023 1.00 86.62 78 ASP A O 1
ATOM 606 N N . SER A 1 79 ? -14.444 -6.807 3.790 1.00 90.25 79 SER A N 1
ATOM 607 C CA . SER A 1 79 ? -13.555 -5.701 3.451 1.00 90.25 79 SER A CA 1
ATOM 608 C C . SER A 1 79 ? -13.353 -4.781 4.653 1.00 90.25 79 SER A C 1
ATOM 610 O O . SER A 1 79 ? -14.316 -4.331 5.272 1.00 90.25 79 SER A O 1
ATOM 612 N N . ILE A 1 80 ? -12.104 -4.419 4.943 1.00 90.81 80 ILE A N 1
ATOM 613 C CA . ILE A 1 80 ? -11.800 -3.376 5.927 1.00 90.81 80 ILE A CA 1
ATOM 614 C C . ILE A 1 80 ? -11.630 -2.038 5.227 1.00 90.81 80 ILE A C 1
ATOM 616 O O . ILE A 1 80 ? -10.803 -1.892 4.328 1.00 90.81 80 ILE A O 1
ATOM 620 N N . ILE A 1 81 ? -12.356 -1.030 5.700 1.00 92.50 81 ILE A N 1
ATOM 621 C CA . ILE A 1 81 ? -12.198 0.350 5.250 1.00 92.50 81 ILE A CA 1
ATOM 622 C C . ILE A 1 81 ? -11.377 1.110 6.299 1.00 92.50 81 ILE A C 1
ATOM 624 O O . ILE A 1 81 ? -11.861 1.359 7.400 1.00 92.50 81 ILE A O 1
ATOM 628 N N . LEU A 1 82 ? -10.141 1.479 5.954 1.00 92.88 82 LEU A N 1
ATOM 629 C CA . LEU A 1 82 ? -9.245 2.299 6.777 1.00 92.88 82 LEU A CA 1
ATOM 630 C C . LEU A 1 82 ? -9.348 3.756 6.317 1.00 92.88 82 LEU A C 1
ATOM 632 O O . LEU A 1 82 ? -8.777 4.117 5.288 1.00 92.88 82 LEU A O 1
ATOM 636 N N . GLY A 1 83 ? -10.069 4.599 7.051 1.00 91.75 83 GLY A N 1
ATOM 637 C CA . GLY A 1 83 ? -10.375 5.961 6.603 1.00 91.75 83 GLY A CA 1
ATOM 638 C C . GLY A 1 83 ? -10.657 6.927 7.745 1.00 91.75 83 GLY A C 1
ATOM 639 O O . GLY A 1 83 ? -10.798 6.519 8.890 1.00 91.75 83 GLY A O 1
ATOM 640 N N . GLU A 1 84 ? -10.769 8.215 7.426 1.00 89.44 84 GLU A N 1
ATOM 641 C CA . GLU A 1 84 ? -11.239 9.232 8.373 1.00 89.44 84 GLU A CA 1
ATOM 642 C C . GLU A 1 84 ? -12.772 9.294 8.306 1.00 89.44 84 GLU A C 1
ATOM 644 O O . GLU A 1 84 ? -13.321 9.706 7.276 1.00 89.44 84 GLU A O 1
ATOM 649 N N . LYS A 1 85 ? -13.467 8.907 9.387 1.00 85.75 85 LYS A N 1
ATOM 650 C CA . LYS A 1 85 ? -14.948 8.857 9.432 1.00 85.75 85 LYS A CA 1
ATOM 651 C C . LYS A 1 85 ? -15.606 10.187 9.059 1.00 85.75 85 LYS A C 1
ATOM 653 O O . LYS A 1 85 ? -16.661 10.202 8.439 1.00 85.75 85 LYS A O 1
ATOM 658 N N . GLU A 1 86 ? -14.963 11.302 9.396 1.00 83.38 86 GLU A N 1
ATOM 659 C CA . GLU A 1 86 ? -15.448 12.655 9.095 1.00 83.38 86 GLU A CA 1
ATOM 660 C C . GLU A 1 86 ? -15.440 12.990 7.592 1.00 83.38 86 GLU A C 1
ATOM 662 O O . GLU A 1 86 ? -16.133 13.908 7.160 1.00 83.38 86 GLU A O 1
ATOM 667 N N . LYS A 1 87 ? -14.654 12.270 6.782 1.00 79.94 87 LYS A N 1
ATOM 668 C CA . LYS A 1 87 ? -14.458 12.575 5.355 1.00 79.94 87 LYS A CA 1
ATOM 669 C C . LYS A 1 87 ? -15.212 11.659 4.409 1.00 79.94 87 LYS A C 1
ATOM 671 O O . LYS A 1 87 ? -15.336 11.973 3.224 1.00 79.94 87 LYS A O 1
ATOM 676 N N . VAL A 1 88 ? -15.646 10.506 4.901 1.00 81.62 88 VAL A N 1
ATOM 677 C CA . VAL A 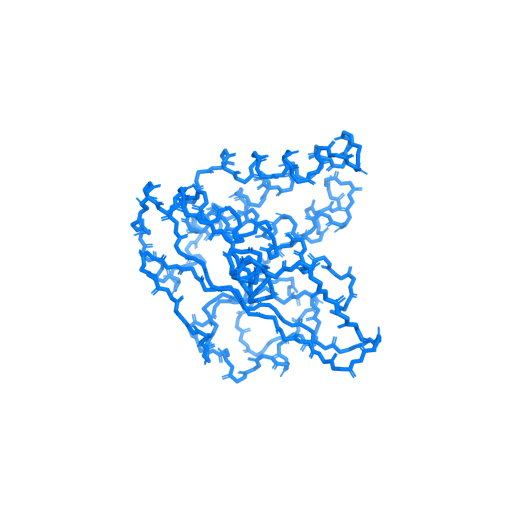1 88 ? -16.175 9.437 4.065 1.00 81.62 88 VAL A CA 1
ATOM 678 C C . VAL A 1 88 ? -17.428 8.877 4.716 1.00 81.62 88 VAL A C 1
ATOM 680 O O . VAL A 1 88 ? -17.391 8.374 5.834 1.00 81.62 88 VAL A O 1
ATOM 683 N N . PHE A 1 89 ? -18.545 8.930 3.994 1.00 78.81 89 PHE A N 1
ATOM 684 C CA . PHE A 1 89 ? -19.786 8.299 4.422 1.00 78.81 89 PHE A CA 1
ATOM 685 C C . PHE A 1 89 ? -19.851 6.864 3.891 1.00 78.81 89 PHE A C 1
ATOM 687 O O . PHE A 1 89 ? -19.856 6.649 2.678 1.00 78.81 89 PHE A O 1
ATOM 694 N N . SER A 1 90 ? -19.927 5.886 4.793 1.00 77.81 90 SER A N 1
ATOM 695 C CA . SER A 1 90 ? -20.081 4.469 4.458 1.00 77.81 90 SER A CA 1
ATOM 696 C C . SER A 1 90 ? -21.268 3.865 5.193 1.00 77.81 90 SER A C 1
ATOM 698 O O . SER A 1 90 ? -21.539 4.211 6.339 1.00 77.81 90 SER A O 1
ATOM 700 N N . ARG A 1 91 ? -21.946 2.913 4.544 1.00 76.19 91 ARG A N 1
ATOM 701 C CA . ARG A 1 91 ? -22.897 2.011 5.216 1.00 76.19 91 ARG A CA 1
ATOM 702 C C . ARG A 1 91 ? -22.196 0.873 5.961 1.00 76.19 91 ARG A C 1
ATOM 704 O O . ARG A 1 91 ? -22.816 0.232 6.798 1.00 76.19 91 ARG A O 1
ATOM 711 N N . GLN A 1 92 ? -20.939 0.601 5.617 1.00 78.62 92 GLN A N 1
ATOM 712 C CA . GLN A 1 92 ? -20.091 -0.370 6.301 1.00 78.62 92 GLN A CA 1
ATOM 713 C C . GLN A 1 92 ? -19.275 0.321 7.388 1.00 78.62 92 GLN A C 1
ATOM 715 O O . GLN A 1 92 ? -19.023 1.526 7.318 1.00 78.62 92 GLN A O 1
ATOM 720 N N . GLU A 1 93 ? -18.833 -0.453 8.372 1.00 85.00 93 GLU A N 1
ATOM 721 C CA . GLU A 1 93 ? -17.983 0.058 9.435 1.00 85.00 93 GLU A CA 1
ATOM 722 C C . GLU A 1 93 ? -16.651 0.569 8.864 1.00 85.00 93 GLU A C 1
ATOM 724 O O . GLU A 1 93 ? -15.907 -0.153 8.203 1.00 85.00 93 GLU A O 1
ATOM 729 N N . ILE A 1 94 ? -16.365 1.849 9.108 1.00 88.94 94 ILE A N 1
ATOM 730 C CA . ILE A 1 94 ? -15.061 2.446 8.825 1.00 88.94 94 ILE A CA 1
ATOM 731 C C . ILE A 1 94 ? -14.224 2.317 10.089 1.00 88.94 94 ILE A C 1
ATOM 733 O O . ILE A 1 94 ? -14.627 2.800 11.154 1.00 88.94 94 ILE A O 1
ATOM 737 N N . LEU A 1 95 ? -13.039 1.731 9.962 1.00 91.06 95 LEU A N 1
ATOM 738 C CA . LEU A 1 95 ? -12.036 1.818 11.004 1.00 91.06 95 LEU A CA 1
ATOM 739 C C . LEU A 1 95 ? -11.416 3.211 10.946 1.00 91.06 95 LEU A C 1
ATOM 741 O O . LEU A 1 95 ? -10.730 3.557 9.982 1.00 91.06 95 LEU A O 1
ATOM 745 N N . ASP A 1 96 ? -11.722 4.015 11.963 1.00 91.25 96 ASP A N 1
ATOM 746 C CA . ASP A 1 96 ? -11.329 5.418 11.999 1.00 91.25 96 ASP A CA 1
ATOM 747 C C . ASP A 1 96 ? -9.822 5.547 12.216 1.00 91.25 96 ASP A C 1
ATOM 749 O O . ASP A 1 96 ? -9.291 5.161 13.261 1.00 91.25 96 ASP A O 1
ATOM 753 N N . VAL A 1 97 ? -9.135 6.082 11.212 1.00 92.75 97 VAL A N 1
ATOM 754 C CA . VAL A 1 97 ? -7.691 6.298 11.231 1.00 92.75 97 VAL A CA 1
ATOM 755 C C . VAL A 1 97 ? -7.413 7.769 10.928 1.00 92.75 97 VAL A C 1
ATOM 757 O O . VAL A 1 97 ? -7.716 8.227 9.827 1.00 92.75 97 VAL A O 1
ATOM 760 N N . PRO A 1 98 ? -6.796 8.525 11.855 1.00 92.75 98 PRO A N 1
ATOM 761 C CA . PRO A 1 98 ? -6.696 9.981 11.767 1.00 92.75 98 PRO A CA 1
ATOM 762 C C . PRO A 1 98 ? -5.538 10.446 10.861 1.00 92.75 98 PRO A C 1
ATOM 764 O O . PRO A 1 98 ? -4.649 11.184 11.299 1.00 92.75 98 PRO A O 1
ATOM 767 N N . PHE A 1 99 ? -5.524 10.017 9.594 1.00 92.81 99 PHE A N 1
ATOM 768 C CA . PHE A 1 99 ? -4.431 10.275 8.645 1.00 92.81 99 PHE A CA 1
ATOM 769 C C . PHE A 1 99 ? -4.057 11.758 8.543 1.00 92.81 99 PHE A C 1
ATOM 771 O O . PHE A 1 99 ? -2.876 12.110 8.593 1.00 92.81 99 PHE A O 1
ATOM 778 N N . SER A 1 100 ? -5.048 12.645 8.426 1.00 91.81 100 SER A N 1
ATOM 779 C CA . SER A 1 100 ? -4.801 14.077 8.226 1.00 91.81 100 SER A CA 1
ATOM 780 C C . SER A 1 100 ? -4.384 14.779 9.497 1.00 91.81 100 SER A C 1
ATOM 782 O O . SER A 1 100 ? -3.582 15.710 9.434 1.00 91.81 100 SER A O 1
ATOM 784 N N . ARG A 1 101 ? -4.920 14.356 10.646 1.00 93.94 101 ARG A N 1
ATOM 785 C CA . ARG A 1 101 ? -4.509 14.897 11.945 1.00 93.94 101 ARG A CA 1
ATOM 786 C C . ARG A 1 101 ? -3.034 14.595 12.188 1.00 93.94 101 ARG A C 1
ATOM 788 O O . ARG A 1 101 ? -2.261 15.520 12.413 1.00 93.94 101 ARG A O 1
ATOM 795 N N . VAL A 1 102 ? -2.632 13.339 12.003 1.00 95.69 102 VAL A N 1
ATOM 796 C CA . VAL A 1 102 ? -1.236 12.905 12.160 1.00 95.69 102 VAL A CA 1
ATOM 797 C C . VAL A 1 102 ? -0.321 13.609 11.156 1.00 95.69 102 VAL A C 1
ATOM 799 O O . VAL A 1 102 ? 0.752 14.081 11.520 1.00 95.69 102 VAL A O 1
ATOM 802 N N . ALA A 1 103 ? -0.746 13.761 9.901 1.00 94.19 103 ALA A N 1
ATOM 803 C CA . ALA A 1 103 ? 0.030 14.504 8.907 1.00 94.19 103 ALA A CA 1
ATOM 804 C C . ALA A 1 103 ? 0.225 15.986 9.284 1.00 94.19 103 ALA A C 1
ATOM 806 O O . ALA A 1 103 ? 1.316 16.535 9.113 1.00 94.19 103 ALA A O 1
ATOM 807 N N . LYS A 1 104 ? -0.811 16.635 9.836 1.00 94.56 104 LYS A N 1
ATOM 808 C CA . LYS A 1 104 ? -0.725 18.012 10.349 1.00 94.56 104 LYS A CA 1
ATOM 809 C C . LYS A 1 104 ? 0.217 18.122 11.547 1.00 94.56 104 LYS A C 1
ATOM 811 O O . LYS A 1 104 ? 1.000 19.064 11.576 1.00 94.56 104 LYS A O 1
ATOM 816 N N . GLU A 1 105 ? 0.195 17.164 12.474 1.00 95.94 105 GLU A N 1
ATOM 817 C CA . GLU A 1 105 ? 1.126 17.105 13.617 1.00 95.94 105 GLU A CA 1
ATOM 818 C C . GLU A 1 105 ? 2.591 16.989 13.167 1.00 95.94 105 GLU A C 1
ATOM 820 O O . GLU A 1 105 ? 3.473 17.603 13.759 1.00 95.94 105 GLU A O 1
ATOM 825 N N . ILE A 1 106 ? 2.853 16.258 12.077 1.00 94.38 106 ILE A N 1
ATOM 826 C CA . ILE A 1 106 ? 4.189 16.164 11.459 1.00 94.38 106 ILE A CA 1
ATOM 827 C C . ILE A 1 106 ? 4.590 17.487 10.774 1.00 94.38 106 ILE A C 1
ATOM 829 O O . ILE A 1 106 ? 5.774 17.757 10.565 1.00 94.38 106 ILE A O 1
ATOM 833 N N . GLY A 1 107 ? 3.613 18.328 10.430 1.00 92.00 107 GLY A N 1
ATOM 834 C CA . GLY A 1 107 ? 3.816 19.681 9.913 1.00 92.00 107 GLY A CA 1
ATOM 835 C C . GLY A 1 107 ? 3.346 19.901 8.476 1.00 92.00 107 GLY A C 1
ATOM 836 O O . GLY A 1 107 ? 3.444 21.025 7.986 1.00 92.00 107 GLY A O 1
ATOM 837 N N . ASN A 1 108 ? 2.836 18.878 7.775 1.00 89.56 108 ASN A N 1
ATOM 838 C CA . ASN A 1 108 ? 2.253 19.069 6.443 1.00 89.56 108 ASN A CA 1
ATOM 839 C C . ASN A 1 108 ? 1.199 17.995 6.098 1.00 89.56 108 ASN A C 1
ATOM 841 O O . ASN A 1 108 ? 1.511 16.803 6.131 1.00 89.56 108 ASN A O 1
ATOM 845 N N . PRO A 1 109 ? -0.025 18.378 5.677 1.00 89.50 109 PRO A N 1
ATOM 846 C CA . PRO A 1 109 ? -1.077 17.429 5.297 1.00 89.50 109 PRO A CA 1
ATOM 847 C C . PRO A 1 109 ? -0.695 16.480 4.149 1.00 89.50 109 PRO A C 1
ATOM 849 O O . PRO A 1 109 ? -1.276 15.400 4.048 1.00 89.50 109 PRO A O 1
ATOM 852 N N . ILE A 1 110 ? 0.301 16.821 3.320 1.00 88.88 110 ILE A N 1
ATOM 853 C CA . ILE A 1 110 ? 0.784 15.954 2.229 1.00 88.88 110 ILE A CA 1
ATOM 854 C C . ILE A 1 110 ? 1.286 14.586 2.725 1.00 88.88 110 ILE A C 1
ATOM 856 O O . ILE A 1 110 ? 1.316 13.620 1.962 1.00 88.88 110 ILE A O 1
ATOM 860 N N . PHE A 1 111 ? 1.653 14.483 4.007 1.00 93.06 111 PHE A N 1
ATOM 861 C CA . PHE A 1 111 ? 2.164 13.255 4.608 1.00 93.06 111 PHE A CA 1
ATOM 862 C C . PHE A 1 111 ? 1.085 12.207 4.912 1.00 93.06 111 PHE A C 1
ATOM 864 O O . PHE A 1 111 ? 1.439 11.064 5.198 1.00 93.06 111 PHE A O 1
ATOM 871 N N . ALA A 1 112 ? -0.208 12.540 4.809 1.00 93.56 112 ALA A N 1
ATOM 872 C CA . ALA A 1 112 ? -1.315 11.631 5.139 1.00 93.56 112 ALA A CA 1
ATOM 873 C C . ALA A 1 112 ? -1.229 10.294 4.382 1.00 93.56 112 ALA A C 1
ATOM 875 O O . ALA A 1 112 ? -1.369 9.219 4.963 1.00 93.56 112 ALA A O 1
ATOM 876 N N . ASN A 1 113 ? -0.881 10.356 3.099 1.00 93.31 113 ASN A N 1
ATOM 877 C CA . ASN A 1 113 ? -0.692 9.174 2.264 1.00 93.31 113 ASN A CA 1
ATOM 878 C C . ASN A 1 113 ? 0.473 8.294 2.720 1.00 93.31 113 ASN A C 1
ATOM 880 O O . ASN A 1 113 ? 0.412 7.074 2.615 1.00 93.31 113 ASN A O 1
ATOM 884 N N . ILE A 1 114 ? 1.542 8.900 3.232 1.00 95.94 114 ILE A N 1
ATOM 885 C CA . ILE A 1 114 ? 2.712 8.161 3.709 1.00 95.94 114 ILE A CA 1
ATOM 886 C C . ILE A 1 114 ? 2.430 7.516 5.066 1.00 95.94 114 ILE A C 1
ATOM 888 O O . ILE A 1 114 ? 2.896 6.406 5.315 1.00 95.94 114 ILE A O 1
ATOM 892 N N . VAL A 1 115 ? 1.593 8.137 5.903 1.00 96.88 115 VAL A N 1
ATOM 893 C CA . VAL A 1 115 ? 1.047 7.471 7.097 1.00 96.88 115 VAL A CA 1
ATOM 894 C C . VAL A 1 115 ? 0.291 6.202 6.689 1.00 96.88 115 VAL A C 1
ATOM 896 O O . VAL A 1 115 ? 0.528 5.143 7.269 1.00 96.88 115 VAL A O 1
ATOM 899 N N . ALA A 1 116 ? -0.539 6.268 5.640 1.00 95.75 116 ALA A N 1
ATOM 900 C CA . ALA A 1 116 ? -1.238 5.095 5.111 1.00 95.75 116 ALA A CA 1
ATOM 901 C C . ALA A 1 116 ? -0.280 4.011 4.588 1.00 95.75 116 ALA A C 1
ATOM 903 O O . ALA A 1 116 ? -0.462 2.837 4.908 1.00 95.75 116 ALA A O 1
ATOM 904 N N . VAL A 1 117 ? 0.790 4.389 3.876 1.00 97.00 117 VAL A N 1
ATOM 905 C CA . VAL A 1 117 ? 1.859 3.454 3.467 1.00 97.00 117 VAL A CA 1
ATOM 906 C 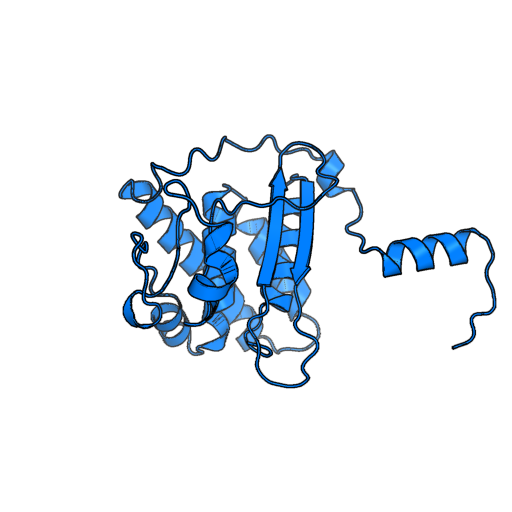C . VAL A 1 117 ? 2.470 2.745 4.682 1.00 97.00 117 VAL A C 1
ATOM 908 O O . VAL A 1 117 ? 2.653 1.528 4.653 1.00 97.00 117 VAL A O 1
ATOM 911 N N . GLY A 1 118 ? 2.759 3.488 5.757 1.00 97.69 118 GLY A N 1
ATOM 912 C CA . GLY A 1 118 ? 3.297 2.936 7.002 1.00 97.69 118 GLY A CA 1
ATOM 913 C C . GLY A 1 118 ? 2.349 1.935 7.663 1.00 97.69 118 GLY A C 1
ATOM 914 O O . GLY A 1 118 ? 2.785 0.844 8.026 1.00 97.69 118 GLY A O 1
ATOM 915 N N . ILE A 1 119 ? 1.056 2.269 7.750 1.00 96.31 119 ILE A N 1
ATOM 916 C CA . ILE A 1 119 ? 0.035 1.373 8.313 1.00 96.31 119 ILE A CA 1
ATOM 917 C C . ILE A 1 119 ? -0.043 0.072 7.519 1.00 96.31 119 ILE A C 1
ATOM 919 O O . ILE A 1 119 ? 0.039 -1.009 8.095 1.00 96.31 119 ILE A O 1
ATOM 923 N N . ILE A 1 120 ? -0.158 0.168 6.193 1.00 95.50 120 ILE A N 1
ATOM 924 C CA . ILE A 1 120 ? -0.282 -1.002 5.321 1.00 95.50 120 ILE A CA 1
ATOM 925 C C . ILE A 1 120 ? 0.969 -1.884 5.404 1.00 95.50 120 ILE A C 1
ATOM 927 O O . ILE A 1 120 ? 0.850 -3.093 5.580 1.00 95.50 120 ILE A O 1
ATOM 931 N N . ALA A 1 121 ? 2.174 -1.30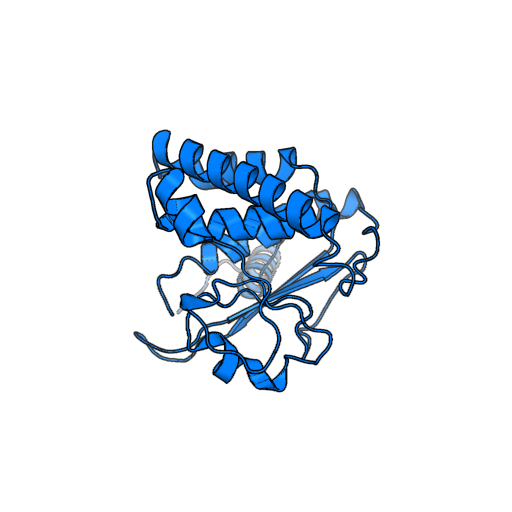9 5.374 1.00 96.19 121 ALA A N 1
ATOM 932 C CA . ALA A 1 121 ? 3.403 -2.089 5.530 1.00 96.19 121 ALA A CA 1
ATOM 933 C C . ALA A 1 121 ? 3.462 -2.826 6.886 1.00 96.19 121 ALA A C 1
ATOM 935 O O . ALA A 1 121 ? 3.843 -3.997 6.935 1.00 96.19 121 ALA A O 1
ATOM 936 N N . ALA A 1 122 ? 3.040 -2.169 7.971 1.00 95.12 122 ALA A N 1
ATOM 937 C CA . ALA A 1 122 ? 3.011 -2.757 9.309 1.00 95.12 122 ALA A CA 1
ATOM 938 C C . ALA A 1 122 ? 1.970 -3.882 9.447 1.00 95.12 122 ALA A C 1
ATOM 940 O O . ALA A 1 122 ? 2.274 -4.926 10.024 1.00 95.12 122 ALA A O 1
ATOM 941 N N . ILE A 1 123 ? 0.776 -3.708 8.867 1.00 92.56 123 ILE A N 1
ATOM 942 C CA . ILE A 1 123 ? -0.288 -4.727 8.829 1.00 92.56 123 ILE A CA 1
ATOM 943 C C . ILE A 1 123 ? 0.217 -6.029 8.186 1.00 92.56 123 ILE A C 1
ATOM 945 O O . ILE A 1 123 ? -0.046 -7.122 8.684 1.00 92.56 123 ILE A O 1
ATOM 949 N N . PHE A 1 124 ? 1.011 -5.911 7.122 1.00 91.81 124 PHE A N 1
ATOM 950 C CA . PHE A 1 124 ? 1.635 -7.042 6.431 1.00 91.81 124 PHE A CA 1
ATOM 951 C C . PHE A 1 124 ? 2.960 -7.502 7.063 1.00 91.81 124 PHE A C 1
ATOM 953 O O . PHE A 1 124 ? 3.662 -8.330 6.484 1.00 91.81 124 PHE A O 1
ATOM 960 N N . ARG A 1 125 ? 3.305 -7.002 8.258 1.00 92.06 125 ARG A N 1
ATOM 961 C CA . ARG A 1 125 ? 4.503 -7.381 9.029 1.00 92.06 125 ARG A CA 1
ATOM 962 C C . ARG A 1 125 ? 5.824 -7.133 8.290 1.00 92.06 125 ARG A C 1
ATOM 964 O O . ARG A 1 125 ? 6.817 -7.816 8.538 1.00 92.06 125 ARG A O 1
ATOM 971 N N . ILE A 1 126 ? 5.856 -6.142 7.401 1.00 94.81 126 ILE A N 1
ATOM 972 C CA . ILE A 1 126 ? 7.096 -5.721 6.751 1.00 94.81 126 ILE A CA 1
ATOM 973 C C . ILE A 1 126 ? 8.019 -5.098 7.802 1.00 94.81 126 ILE A C 1
ATOM 975 O O . ILE A 1 126 ? 7.591 -4.321 8.656 1.00 94.81 126 ILE A O 1
ATOM 979 N N . LYS A 1 127 ? 9.311 -5.435 7.750 1.00 94.50 127 LYS A N 1
ATOM 980 C CA . LYS A 1 127 ? 10.320 -4.832 8.631 1.00 94.50 127 LYS A CA 1
ATOM 981 C C . LYS A 1 127 ? 10.398 -3.332 8.359 1.00 94.50 127 LYS A C 1
ATOM 983 O O . LYS A 1 127 ? 10.654 -2.939 7.224 1.00 94.50 127 LYS A O 1
ATOM 988 N N . GLN A 1 128 ? 10.238 -2.501 9.393 1.00 96.81 128 GLN A N 1
ATOM 989 C CA . GLN A 1 128 ? 10.155 -1.036 9.268 1.00 96.81 128 GLN A CA 1
ATOM 990 C C . GLN A 1 128 ? 11.357 -0.406 8.543 1.00 96.81 128 GLN A C 1
ATOM 992 O O . GLN A 1 128 ? 11.219 0.635 7.904 1.00 96.81 128 GLN A O 1
ATOM 997 N N . GLN A 1 129 ? 12.529 -1.037 8.584 1.00 97.44 129 GLN A N 1
ATOM 998 C CA . GLN A 1 129 ? 13.719 -0.579 7.867 1.00 97.44 129 GLN A CA 1
ATOM 999 C C . GLN A 1 129 ? 13.481 -0.478 6.348 1.00 97.44 129 GLN A C 1
ATOM 1001 O O . GLN A 1 129 ? 13.893 0.506 5.737 1.00 97.44 129 GLN A O 1
ATOM 1006 N N . ILE A 1 130 ? 12.735 -1.418 5.757 1.00 96.81 130 ILE A N 1
ATOM 1007 C CA . ILE A 1 130 ? 12.470 -1.476 4.309 1.00 96.81 130 ILE A CA 1
ATOM 1008 C C . ILE A 1 130 ? 11.739 -0.218 3.803 1.00 96.81 130 ILE A C 1
ATOM 1010 O O . ILE A 1 130 ? 12.265 0.453 2.909 1.00 96.81 130 ILE A O 1
ATOM 1014 N N . PRO A 1 131 ? 10.563 0.178 4.339 1.00 97.38 131 PRO A N 1
ATOM 1015 C CA . PRO A 1 131 ? 9.908 1.410 3.912 1.00 97.38 131 PRO A CA 1
ATOM 1016 C C . PRO A 1 131 ? 10.722 2.662 4.226 1.00 97.38 131 PRO A C 1
ATOM 1018 O O . PRO A 1 131 ? 10.702 3.595 3.425 1.00 97.38 131 PRO A O 1
ATOM 1021 N N . LEU A 1 132 ? 11.476 2.698 5.329 1.00 96.94 132 LEU A N 1
ATOM 1022 C CA . LEU A 1 132 ? 12.338 3.842 5.637 1.00 96.94 132 LEU A CA 1
ATOM 1023 C C . LEU A 1 132 ? 13.431 4.036 4.576 1.00 96.94 132 LEU A C 1
ATOM 1025 O O . LEU A 1 132 ? 13.661 5.161 4.131 1.00 96.94 132 LEU A O 1
ATOM 1029 N N . GLU A 1 133 ? 14.068 2.957 4.126 1.00 95.12 133 GLU A N 1
ATOM 1030 C CA . GLU A 1 133 ? 15.034 3.004 3.026 1.00 95.12 133 GLU A CA 1
ATOM 1031 C C . GLU A 1 133 ? 14.381 3.372 1.692 1.00 95.12 133 GLU A C 1
ATOM 1033 O O . GLU A 1 133 ? 14.941 4.173 0.940 1.00 95.12 133 GLU A O 1
ATOM 1038 N N . CYS A 1 134 ? 13.183 2.848 1.409 1.00 94.88 134 CYS A N 1
ATOM 1039 C CA . CYS A 1 134 ? 12.427 3.209 0.207 1.00 94.88 134 CYS A CA 1
ATOM 1040 C C . CYS A 1 134 ? 12.121 4.709 0.165 1.00 94.88 134 CYS A C 1
ATOM 1042 O O . CYS A 1 134 ? 12.342 5.345 -0.863 1.00 94.88 134 CYS A O 1
ATOM 1044 N N . ILE A 1 135 ? 11.681 5.294 1.285 1.00 94.25 135 ILE A N 1
ATOM 1045 C CA . ILE A 1 135 ? 11.456 6.740 1.403 1.00 94.25 135 ILE A CA 1
ATOM 1046 C C . ILE A 1 135 ? 12.755 7.511 1.169 1.00 94.25 135 ILE A C 1
ATOM 1048 O O . ILE A 1 135 ? 12.768 8.448 0.372 1.00 94.25 135 ILE A O 1
ATOM 1052 N N . ARG A 1 136 ? 13.862 7.109 1.809 1.00 92.50 136 ARG A N 1
ATOM 1053 C CA . ARG A 1 136 ? 15.161 7.770 1.609 1.00 92.50 136 ARG A CA 1
ATOM 1054 C C . ARG A 1 136 ? 15.574 7.753 0.140 1.00 92.50 136 ARG A C 1
ATOM 1056 O O . ARG A 1 136 ? 15.951 8.797 -0.372 1.00 92.50 136 ARG A O 1
ATOM 1063 N N . LYS A 1 137 ? 15.456 6.609 -0.541 1.00 90.88 137 LYS A N 1
ATOM 1064 C CA . LYS A 1 137 ? 15.810 6.465 -1.964 1.00 90.88 137 LYS A CA 1
ATOM 1065 C C . LYS A 1 137 ? 14.870 7.241 -2.890 1.00 90.88 137 LYS A C 1
ATOM 1067 O O . LYS A 1 137 ? 15.338 7.857 -3.835 1.00 90.88 137 LYS A O 1
ATOM 1072 N N . TYR A 1 138 ? 13.564 7.228 -2.625 1.00 89.69 138 TYR A N 1
ATOM 1073 C CA . TYR A 1 138 ? 12.573 7.885 -3.483 1.00 89.69 138 TYR A CA 1
ATOM 1074 C C . TYR A 1 138 ? 12.616 9.418 -3.374 1.00 89.69 138 TYR A C 1
ATOM 1076 O O . TYR A 1 138 ? 12.366 10.119 -4.352 1.00 89.69 138 TYR A O 1
ATOM 1084 N N . PHE A 1 139 ? 12.931 9.953 -2.190 1.00 86.25 139 PHE A N 1
ATOM 1085 C CA . PHE A 1 139 ? 12.931 11.397 -1.929 1.00 86.25 139 PHE A CA 1
ATOM 1086 C C . PHE A 1 139 ? 14.330 12.038 -1.899 1.00 86.25 139 PHE A C 1
ATOM 1088 O O . PHE A 1 139 ? 14.415 13.265 -1.811 1.00 86.25 139 PHE A O 1
ATOM 1095 N N . SER A 1 140 ? 15.415 11.257 -2.011 1.00 76.62 140 SER A N 1
ATOM 1096 C CA . SER A 1 140 ? 16.801 11.758 -1.958 1.00 76.62 140 SER A CA 1
ATOM 1097 C C . SER A 1 140 ? 17.130 12.763 -3.056 1.00 76.62 140 SER A C 1
ATOM 1099 O O . SER A 1 140 ? 17.927 13.667 -2.829 1.00 76.62 140 SER A O 1
ATOM 1101 N N . THR A 1 141 ? 16.537 12.614 -4.240 1.00 65.56 141 THR A N 1
ATOM 1102 C CA . THR A 1 141 ? 17.055 13.276 -5.442 1.00 65.56 141 THR A CA 1
ATOM 1103 C C . THR A 1 141 ? 16.496 14.677 -5.672 1.00 65.56 141 THR A C 1
ATOM 1105 O O . THR A 1 141 ? 17.142 15.440 -6.370 1.00 65.56 141 THR A O 1
ATOM 1108 N N . ASN A 1 142 ? 15.327 15.044 -5.120 1.00 55.84 142 ASN A N 1
ATOM 1109 C CA . ASN A 1 142 ? 14.601 16.226 -5.627 1.00 55.84 142 ASN A CA 1
ATOM 1110 C C . ASN A 1 142 ? 13.714 17.003 -4.630 1.00 55.84 142 ASN A C 1
ATOM 1112 O O . ASN A 1 142 ? 13.066 17.961 -5.046 1.00 55.84 142 ASN A O 1
ATOM 1116 N N . LYS A 1 143 ? 13.596 16.616 -3.348 1.00 63.25 143 LYS A N 1
ATOM 1117 C CA . LYS A 1 143 ? 12.548 17.191 -2.462 1.00 63.25 143 LYS A CA 1
ATOM 1118 C C . LYS A 1 143 ? 13.032 17.815 -1.144 1.00 63.25 143 LYS A C 1
ATOM 1120 O O . LYS A 1 143 ? 12.214 18.310 -0.379 1.00 63.25 143 LYS A O 1
ATOM 1125 N N . GLY A 1 144 ? 14.343 17.900 -0.918 1.00 72.00 144 GLY A N 1
ATOM 1126 C CA . GLY A 1 144 ? 14.925 18.565 0.253 1.00 72.00 144 GLY A CA 1
ATOM 1127 C C . GLY A 1 144 ? 14.825 17.739 1.542 1.00 72.00 144 GLY A C 1
ATOM 1128 O O . GLY A 1 144 ? 13.858 17.014 1.781 1.00 72.00 144 GLY A O 1
ATOM 1129 N N . GLU A 1 145 ? 15.839 17.860 2.398 1.00 83.00 145 GLU A N 1
ATOM 1130 C CA . GLU A 1 145 ? 16.004 17.039 3.605 1.00 83.00 145 GLU A CA 1
ATOM 1131 C C . GLU A 1 145 ? 14.780 17.080 4.534 1.00 83.00 145 GLU A C 1
ATOM 1133 O O . GLU A 1 145 ? 14.330 16.045 5.026 1.00 83.00 145 GLU A O 1
ATOM 1138 N N . LYS A 1 146 ? 14.160 18.256 4.685 1.00 85.62 146 LYS A N 1
ATOM 1139 C CA . LYS A 1 146 ? 12.966 18.456 5.519 1.00 85.62 146 LYS A CA 1
ATOM 1140 C C . LYS A 1 146 ? 11.771 17.600 5.075 1.00 85.62 146 LYS A C 1
ATOM 1142 O O . LYS A 1 146 ? 11.084 17.033 5.923 1.00 85.62 146 LYS A O 1
ATOM 1147 N N . ILE A 1 147 ? 11.524 17.476 3.767 1.00 87.81 147 ILE A N 1
ATOM 1148 C CA . ILE A 1 147 ? 10.418 16.654 3.246 1.00 87.81 147 ILE A CA 1
ATOM 1149 C C . ILE A 1 147 ? 10.715 15.172 3.477 1.00 87.81 147 ILE A C 1
ATOM 1151 O O . ILE A 1 147 ? 9.833 14.427 3.903 1.00 87.81 147 ILE A O 1
ATOM 1155 N N . THR A 1 148 ? 11.960 14.742 3.262 1.00 90.88 148 THR A N 1
ATOM 1156 C CA . THR A 1 148 ? 12.384 13.360 3.527 1.00 90.88 148 THR A CA 1
ATOM 1157 C C . THR A 1 148 ? 12.205 12.989 4.999 1.00 90.88 148 THR A C 1
ATOM 1159 O O . THR A 1 148 ? 11.642 11.933 5.289 1.00 90.88 148 THR A O 1
ATOM 1162 N N . GLN A 1 149 ? 12.600 13.863 5.930 1.00 92.81 149 GLN A N 1
ATOM 1163 C CA . GLN A 1 149 ? 12.402 13.630 7.366 1.00 92.81 149 GLN A CA 1
ATOM 1164 C C . GLN A 1 149 ? 10.916 13.581 7.749 1.00 92.81 149 GLN A C 1
ATOM 1166 O O . GLN A 1 149 ? 10.513 12.706 8.514 1.00 92.81 149 GLN A O 1
ATOM 1171 N N . GLY A 1 150 ? 10.080 14.447 7.165 1.00 95.00 150 GLY A N 1
ATOM 1172 C CA . GLY A 1 150 ? 8.628 14.398 7.366 1.00 95.00 150 GLY A CA 1
ATOM 1173 C C . GLY A 1 150 ? 8.000 13.088 6.874 1.00 95.00 150 GLY A C 1
ATOM 1174 O O . GLY A 1 150 ? 7.221 12.467 7.595 1.00 95.00 150 GLY A O 1
ATOM 1175 N N . ASN A 1 151 ? 8.410 12.590 5.703 1.00 95.06 151 ASN A N 1
ATOM 1176 C CA . ASN A 1 151 ? 7.966 11.284 5.198 1.00 95.06 151 ASN A CA 1
ATOM 1177 C C . ASN A 1 151 ? 8.449 10.118 6.082 1.00 95.06 151 ASN A C 1
ATOM 1179 O O . ASN A 1 151 ? 7.705 9.166 6.312 1.00 95.06 151 ASN A O 1
ATOM 1183 N N . ILE A 1 152 ? 9.676 10.188 6.611 1.00 96.31 152 ILE A N 1
ATOM 1184 C CA . ILE A 1 152 ? 10.203 9.207 7.575 1.00 96.31 152 ILE A CA 1
ATOM 1185 C C . ILE A 1 152 ? 9.354 9.196 8.852 1.00 96.31 152 ILE A C 1
ATOM 1187 O O . ILE A 1 152 ? 8.979 8.122 9.328 1.00 96.31 152 ILE A O 1
ATOM 1191 N N . ALA A 1 153 ? 9.028 10.371 9.395 1.00 97.50 153 ALA A N 1
ATOM 1192 C CA . ALA A 1 153 ? 8.156 10.494 10.560 1.00 97.50 153 ALA A CA 1
ATOM 1193 C C . ALA A 1 153 ? 6.755 9.929 10.271 1.00 97.50 153 ALA A C 1
ATOM 1195 O O . ALA A 1 153 ? 6.209 9.197 11.094 1.00 97.50 153 ALA A O 1
ATOM 1196 N N . ALA A 1 154 ? 6.216 10.181 9.076 1.00 97.62 154 ALA A N 1
ATOM 1197 C CA . ALA A 1 154 ? 4.926 9.654 8.643 1.00 97.62 154 ALA A CA 1
ATOM 1198 C C . ALA A 1 154 ? 4.895 8.120 8.588 1.00 97.62 154 ALA A C 1
ATOM 1200 O O . ALA A 1 154 ? 3.950 7.523 9.103 1.00 97.62 154 ALA A O 1
ATOM 1201 N N . ILE A 1 155 ? 5.944 7.471 8.059 1.00 98.19 155 ILE A N 1
ATOM 1202 C CA . ILE A 1 155 ? 6.067 6.004 8.107 1.00 98.19 155 ILE A CA 1
ATOM 1203 C C . ILE A 1 155 ? 6.053 5.510 9.555 1.00 98.19 155 ILE A C 1
ATOM 1205 O O . ILE A 1 155 ? 5.297 4.595 9.873 1.00 98.19 155 ILE A O 1
ATOM 1209 N N . LYS A 1 156 ? 6.851 6.116 10.442 1.00 98.25 156 LYS A N 1
ATOM 1210 C CA . LYS A 1 156 ? 6.931 5.694 11.850 1.00 98.25 156 LYS A CA 1
ATOM 1211 C C . LYS A 1 156 ? 5.583 5.803 12.561 1.00 98.25 156 LYS A C 1
ATOM 1213 O O . LYS A 1 156 ? 5.125 4.819 13.136 1.00 98.25 156 LYS A O 1
ATOM 1218 N N . ARG A 1 157 ? 4.907 6.948 12.427 1.00 98.19 157 ARG A N 1
ATOM 1219 C CA . ARG A 1 157 ? 3.560 7.156 12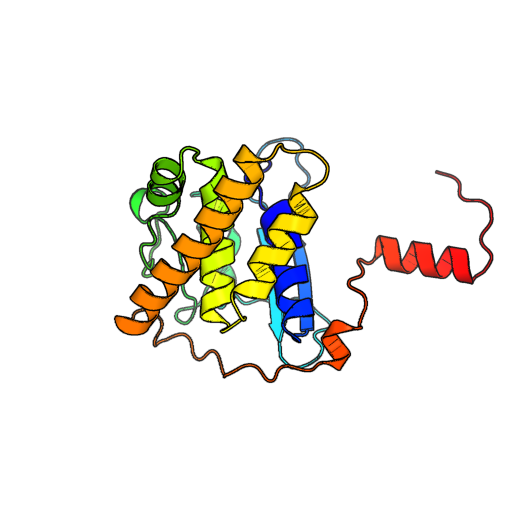.981 1.00 98.19 157 ARG A CA 1
ATOM 1220 C C . ARG A 1 157 ? 2.545 6.180 12.391 1.00 98.19 157 ARG A C 1
ATOM 1222 O O . ARG A 1 157 ? 1.699 5.679 13.119 1.00 98.19 157 ARG A O 1
ATOM 1229 N N . GLY A 1 158 ? 2.656 5.850 11.103 1.00 97.75 158 GLY A N 1
ATOM 1230 C CA . GLY A 1 158 ? 1.832 4.813 10.484 1.00 97.75 158 GLY A CA 1
ATOM 1231 C C . GLY A 1 158 ? 2.021 3.433 11.126 1.00 97.75 158 GLY A C 1
ATOM 1232 O O . GLY A 1 158 ? 1.042 2.755 11.419 1.00 97.75 158 GLY A O 1
ATOM 1233 N N . TYR A 1 159 ? 3.261 3.033 11.417 1.00 97.88 159 TYR A N 1
ATOM 1234 C CA . TYR A 1 159 ? 3.534 1.780 12.135 1.00 97.88 159 TYR A CA 1
ATOM 1235 C C . TYR A 1 159 ? 2.932 1.778 13.545 1.00 97.88 159 TYR A C 1
ATOM 1237 O O . TYR A 1 159 ? 2.305 0.800 13.938 1.00 97.88 159 TYR A O 1
ATOM 1245 N N . GLU A 1 160 ? 3.087 2.873 14.290 1.00 97.31 160 GLU A N 1
ATOM 1246 C CA . GLU A 1 160 ? 2.525 3.016 15.640 1.00 97.31 160 GLU A CA 1
ATOM 1247 C C . GLU A 1 160 ? 0.996 2.876 15.636 1.00 97.31 160 GLU A C 1
ATOM 1249 O O . GLU A 1 160 ? 0.450 2.075 16.394 1.00 97.31 160 GLU A O 1
ATOM 1254 N N . LEU A 1 161 ? 0.311 3.565 14.715 1.00 96.06 161 LEU A N 1
ATOM 1255 C CA . LEU A 1 161 ? -1.140 3.438 14.548 1.00 96.06 161 LEU A CA 1
ATOM 1256 C C . LEU A 1 161 ? -1.546 2.002 14.211 1.00 96.06 161 LEU A C 1
ATOM 1258 O O . LEU A 1 161 ? -2.500 1.489 14.787 1.00 96.06 161 LEU A O 1
ATOM 1262 N N . ALA A 1 162 ? -0.826 1.331 13.308 1.00 94.50 162 ALA A N 1
ATOM 1263 C CA . ALA A 1 162 ? -1.119 -0.060 12.976 1.00 94.50 162 ALA A CA 1
ATOM 1264 C C . ALA A 1 162 ? -0.984 -0.981 14.194 1.00 94.50 162 ALA A C 1
ATOM 1266 O O . ALA A 1 162 ? -1.861 -1.813 14.419 1.00 94.50 162 ALA A O 1
ATOM 1267 N N . PHE A 1 163 ? 0.062 -0.819 15.010 1.00 92.75 163 PHE A N 1
ATOM 1268 C CA . PHE A 1 163 ? 0.223 -1.610 16.231 1.00 92.75 163 PHE A CA 1
ATOM 1269 C C . PHE A 1 163 ? -0.912 -1.378 17.231 1.00 92.75 163 PHE A C 1
ATOM 1271 O O . PHE A 1 163 ? -1.410 -2.346 17.810 1.00 92.75 163 PHE A O 1
ATOM 1278 N N . ASP A 1 164 ? -1.378 -0.137 17.383 1.00 93.25 164 ASP A N 1
ATOM 1279 C CA . ASP A 1 164 ? -2.537 0.170 18.225 1.00 93.25 164 ASP A CA 1
ATOM 1280 C C . ASP A 1 164 ? -3.820 -0.496 17.707 1.00 93.25 164 ASP A C 1
ATOM 1282 O O . ASP A 1 164 ? -4.587 -1.052 18.497 1.00 93.25 164 ASP A O 1
ATOM 1286 N N . LEU A 1 165 ? -4.048 -0.484 16.389 1.00 90.75 165 LEU A N 1
ATOM 1287 C CA . LEU A 1 165 ? -5.198 -1.147 15.761 1.00 90.75 165 LEU A CA 1
ATOM 1288 C C . LEU A 1 165 ? -5.148 -2.672 15.937 1.00 90.75 165 LEU A C 1
ATOM 1290 O O . LEU A 1 165 ? -6.169 -3.289 16.247 1.00 90.75 165 LEU A O 1
ATOM 1294 N N . ILE A 1 166 ? -3.963 -3.276 15.789 1.00 88.12 166 ILE A N 1
ATOM 1295 C CA . ILE A 1 166 ? -3.740 -4.711 16.022 1.00 88.12 166 ILE A CA 1
ATOM 1296 C C . ILE A 1 166 ? -4.015 -5.051 17.492 1.00 88.12 166 ILE A C 1
ATOM 1298 O O . ILE A 1 166 ? -4.766 -5.982 17.778 1.00 88.12 166 ILE A O 1
ATOM 1302 N N . LYS A 1 167 ? -3.459 -4.274 18.431 1.00 88.25 167 LYS A N 1
ATOM 1303 C CA . LYS A 1 167 ? -3.608 -4.503 19.877 1.00 88.25 167 LYS A CA 1
ATOM 1304 C C . LYS A 1 167 ? -5.061 -4.391 20.343 1.00 88.25 167 LYS A C 1
ATOM 1306 O O . LYS A 1 167 ? -5.472 -5.137 21.227 1.00 88.25 167 LYS A O 1
ATOM 1311 N N . LYS A 1 168 ? -5.838 -3.479 19.753 1.00 88.00 168 LYS A N 1
ATOM 1312 C CA . LYS A 1 168 ? -7.275 -3.314 20.033 1.00 88.00 168 LYS A CA 1
ATOM 1313 C C . LYS A 1 168 ? -8.151 -4.400 19.399 1.00 88.00 168 LYS A C 1
ATOM 1315 O O . LYS A 1 168 ? -9.357 -4.387 19.614 1.00 88.00 168 LYS A O 1
ATOM 1320 N N . GLY A 1 169 ? -7.579 -5.306 18.602 1.00 83.00 169 GLY A N 1
ATOM 1321 C CA . GLY A 1 169 ? -8.336 -6.320 17.867 1.00 83.00 169 GLY A CA 1
ATOM 1322 C C . GLY A 1 169 ? -9.165 -5.753 16.711 1.00 83.00 169 GLY A C 1
ATOM 1323 O O . GLY A 1 169 ? -9.938 -6.486 16.105 1.00 83.00 169 GLY A O 1
ATOM 1324 N N . SER A 1 170 ? -8.989 -4.476 16.351 1.00 81.69 170 SER A N 1
ATOM 1325 C CA . SER A 1 170 ? -9.765 -3.811 15.292 1.00 81.69 170 SER A CA 1
ATOM 1326 C C . SER A 1 170 ? -9.489 -4.362 13.891 1.00 81.69 170 SER A C 1
ATOM 1328 O O . SER A 1 170 ? -10.213 -4.065 12.948 1.00 81.69 170 SER A O 1
ATOM 1330 N N . LEU A 1 171 ? -8.425 -5.154 13.751 1.00 80.88 171 LEU A N 1
ATOM 1331 C CA . LEU A 1 171 ? -8.058 -5.853 12.524 1.00 80.88 171 LEU A CA 1
ATOM 1332 C C . LEU A 1 171 ? -8.274 -7.371 12.641 1.00 80.88 171 LEU A C 1
ATOM 1334 O O . LEU A 1 171 ? -7.770 -8.107 11.805 1.00 80.88 171 LEU A O 1
ATOM 1338 N N . ALA A 1 172 ? -8.996 -7.868 13.653 1.00 71.06 172 ALA A N 1
ATOM 1339 C CA . ALA A 1 172 ? -9.190 -9.311 13.854 1.00 71.06 172 ALA A CA 1
ATOM 1340 C C . ALA A 1 172 ? -9.889 -9.999 12.665 1.00 71.06 172 ALA A C 1
ATOM 1342 O O . ALA A 1 172 ? -9.616 -11.161 12.378 1.00 71.06 172 ALA A O 1
ATOM 1343 N N . GLN A 1 173 ? -10.744 -9.271 11.941 1.00 67.44 173 GLN A N 1
ATOM 1344 C CA . GLN A 1 173 ? -11.374 -9.738 10.701 1.00 67.44 173 GLN A CA 1
ATOM 1345 C C . GLN A 1 173 ? -10.395 -9.852 9.513 1.00 67.44 173 GLN A C 1
ATOM 1347 O O . GLN A 1 173 ? -10.660 -10.605 8.576 1.00 67.44 173 GLN A O 1
ATOM 1352 N N . LEU A 1 174 ? -9.236 -9.175 9.552 1.00 68.69 174 LEU A N 1
ATOM 1353 C CA . LEU A 1 174 ? -8.157 -9.411 8.591 1.00 68.69 174 LEU A CA 1
ATOM 1354 C C . LEU A 1 174 ? -7.465 -10.723 8.945 1.00 68.69 174 LEU A C 1
ATOM 1356 O O . LEU A 1 174 ? -6.496 -10.771 9.701 1.00 68.69 174 LEU A O 1
ATOM 1360 N N . SER A 1 175 ? -7.919 -11.794 8.305 1.00 64.06 175 SER A N 1
ATOM 1361 C CA . SER A 1 175 ? -7.155 -13.036 8.212 1.00 64.06 175 SER A CA 1
ATOM 1362 C C . SER A 1 175 ? -5.989 -12.854 7.234 1.00 64.06 175 SER A C 1
ATOM 1364 O O . SER A 1 175 ? -5.937 -13.514 6.200 1.00 64.06 175 SER A O 1
ATOM 1366 N N . ILE A 1 176 ? -5.065 -11.928 7.522 1.00 68.81 176 ILE A N 1
ATOM 1367 C CA . ILE A 1 176 ? -3.817 -11.826 6.764 1.00 68.81 176 ILE A CA 1
ATOM 1368 C C . ILE A 1 176 ? -2.879 -12.910 7.302 1.00 68.81 176 ILE A C 1
ATOM 1370 O O . ILE A 1 176 ? -2.365 -12.772 8.426 1.00 68.81 176 ILE A O 1
ATOM 1374 N N . PRO A 1 177 ? -2.645 -13.994 6.537 1.00 69.69 177 PRO A N 1
ATOM 1375 C CA . PRO A 1 177 ? -1.678 -14.997 6.946 1.00 69.69 177 PRO A CA 1
ATOM 1376 C C . PRO A 1 177 ? -0.318 -14.325 7.123 1.00 69.69 177 PRO A C 1
ATOM 1378 O O . PRO A 1 177 ? -0.029 -13.314 6.482 1.00 69.69 177 PRO A O 1
ATOM 1381 N N . VAL A 1 178 ? 0.524 -14.867 8.006 1.00 72.50 178 VAL A N 1
ATOM 1382 C CA . VAL A 1 178 ? 1.935 -14.466 8.027 1.00 72.50 178 VAL A CA 1
ATOM 1383 C C . VAL A 1 178 ? 2.472 -14.710 6.618 1.00 72.50 178 VAL A C 1
ATOM 1385 O O . VAL A 1 178 ? 2.430 -15.859 6.173 1.00 72.50 178 VAL A O 1
ATOM 1388 N N . PRO A 1 179 ? 2.876 -13.660 5.881 1.00 76.31 179 PRO A N 1
ATOM 1389 C CA . PRO A 1 179 ? 3.314 -13.856 4.515 1.00 76.31 179 PRO A CA 1
ATOM 1390 C C . PRO A 1 179 ? 4.583 -14.706 4.510 1.00 76.31 179 PRO A C 1
ATOM 1392 O O . PRO A 1 179 ? 5.469 -14.500 5.338 1.00 76.31 179 PRO A O 1
ATOM 1395 N N . ASP A 1 180 ? 4.660 -15.656 3.584 1.00 81.31 180 ASP A N 1
ATOM 1396 C CA . ASP A 1 180 ? 5.907 -16.360 3.313 1.00 81.31 180 ASP A CA 1
ATOM 1397 C C . ASP A 1 180 ? 6.790 -15.445 2.462 1.00 81.31 180 ASP A C 1
ATOM 1399 O O . ASP A 1 180 ? 6.435 -15.101 1.330 1.00 81.31 180 ASP A O 1
ATOM 1403 N N . PHE A 1 181 ? 7.877 -14.964 3.060 1.00 86.88 181 PHE A N 1
ATOM 1404 C CA . PHE A 1 181 ? 8.775 -13.992 2.452 1.00 86.88 181 PHE A CA 1
ATOM 1405 C C . PHE A 1 181 ? 9.908 -14.722 1.733 1.00 86.88 181 PHE A C 1
ATOM 1407 O O . PHE A 1 181 ? 10.710 -15.400 2.375 1.00 86.88 181 PHE A O 1
ATOM 1414 N N . SER A 1 182 ? 10.027 -14.528 0.419 1.00 88.94 182 SER A N 1
ATOM 1415 C CA . SER A 1 182 ? 11.118 -15.107 -0.373 1.00 88.94 182 SER A CA 1
ATOM 1416 C C . SER A 1 182 ? 12.196 -14.072 -0.693 1.00 88.94 182 SER A C 1
ATOM 1418 O O . SER A 1 182 ? 11.900 -12.944 -1.097 1.00 88.94 182 SER A O 1
ATOM 1420 N N . GLN A 1 183 ? 13.463 -14.464 -0.533 1.00 87.06 183 GLN A N 1
ATOM 1421 C CA . GLN A 1 183 ? 14.608 -13.654 -0.957 1.00 87.06 183 GLN A CA 1
ATOM 1422 C C . GLN A 1 183 ? 14.710 -13.558 -2.482 1.00 87.06 183 GLN A C 1
ATOM 1424 O O . GLN A 1 183 ? 15.058 -12.495 -2.981 1.00 87.06 183 GLN A O 1
ATOM 1429 N N . ASP A 1 184 ? 14.314 -14.594 -3.224 1.00 88.19 184 ASP A N 1
ATOM 1430 C CA . ASP A 1 184 ? 14.369 -14.592 -4.694 1.00 88.19 184 ASP A CA 1
ATOM 1431 C C . ASP A 1 184 ? 13.509 -13.465 -5.282 1.00 88.19 184 ASP A C 1
ATOM 1433 O O . ASP A 1 184 ? 13.893 -12.790 -6.237 1.00 88.19 184 ASP A O 1
ATOM 1437 N N . ILE A 1 185 ? 12.368 -13.183 -4.643 1.00 89.38 185 ILE A N 1
ATOM 1438 C CA . ILE A 1 185 ? 11.487 -12.074 -5.025 1.00 89.38 185 ILE A CA 1
ATOM 1439 C C . ILE A 1 185 ? 12.192 -10.720 -4.853 1.00 89.38 185 ILE A C 1
ATOM 1441 O O . ILE A 1 185 ? 11.933 -9.787 -5.615 1.00 89.38 185 ILE A O 1
ATOM 1445 N N . GLN A 1 186 ? 13.107 -10.588 -3.889 1.00 88.00 186 GLN A N 1
ATOM 1446 C CA . GLN A 1 186 ? 13.870 -9.353 -3.686 1.00 88.00 186 GLN A CA 1
ATOM 1447 C C . GLN A 1 186 ? 14.877 -9.089 -4.807 1.00 88.00 186 GLN A C 1
ATOM 1449 O O . GLN A 1 186 ? 15.284 -7.936 -4.952 1.00 88.00 186 GLN A O 1
ATOM 1454 N N . GLU A 1 187 ? 15.199 -10.081 -5.635 1.00 88.50 187 GLU A N 1
ATOM 1455 C CA . GLU A 1 187 ? 16.070 -9.949 -6.810 1.00 88.50 187 GLU A CA 1
ATOM 1456 C C . GLU A 1 187 ? 15.279 -9.805 -8.124 1.00 88.50 187 GLU A C 1
ATOM 1458 O O . GLU A 1 187 ? 15.815 -9.313 -9.116 1.00 88.50 187 GLU A O 1
ATOM 1463 N N . GLU A 1 188 ? 13.977 -10.127 -8.140 1.00 91.88 188 GLU A N 1
ATOM 1464 C CA . GLU A 1 188 ? 13.130 -9.941 -9.330 1.00 91.88 188 GLU A CA 1
ATOM 1465 C C . GLU A 1 188 ? 12.995 -8.453 -9.736 1.00 91.88 188 GLU A C 1
ATOM 1467 O O . GLU A 1 188 ? 13.273 -7.522 -8.972 1.00 91.88 188 GLU A O 1
ATOM 1472 N N . ILE A 1 189 ? 12.548 -8.189 -10.964 1.00 91.88 189 ILE A N 1
ATOM 1473 C CA . ILE A 1 189 ? 12.350 -6.827 -11.480 1.00 91.88 189 ILE A CA 1
ATOM 1474 C C . ILE A 1 189 ? 10.862 -6.475 -11.399 1.00 91.88 189 ILE A C 1
ATOM 1476 O O . ILE A 1 189 ? 10.011 -7.249 -11.825 1.00 91.88 189 ILE A O 1
ATOM 1480 N N . LEU A 1 190 ? 10.542 -5.287 -10.875 1.00 92.88 190 LEU A N 1
ATOM 1481 C CA . LEU A 1 190 ? 9.206 -4.706 -11.037 1.00 92.88 190 LEU A CA 1
ATOM 1482 C C . LEU A 1 190 ? 9.135 -4.047 -12.407 1.00 92.88 190 LEU A C 1
ATOM 1484 O O . LEU A 1 190 ? 9.963 -3.188 -12.705 1.00 92.88 190 LEU A O 1
ATOM 1488 N N . LEU A 1 191 ? 8.153 -4.450 -13.205 1.00 93.19 191 LEU A N 1
ATOM 1489 C CA . LEU A 1 191 ? 8.042 -4.057 -14.600 1.00 93.19 191 LEU A CA 1
ATOM 1490 C C . LEU A 1 191 ? 6.577 -3.812 -14.960 1.00 93.19 191 LEU A C 1
ATOM 1492 O O . LEU A 1 191 ? 5.708 -4.612 -14.607 1.00 93.19 191 LEU A O 1
ATOM 1496 N N . ASN A 1 192 ? 6.300 -2.722 -15.669 1.00 93.25 192 ASN A N 1
ATOM 1497 C CA . ASN A 1 192 ? 4.994 -2.502 -16.288 1.00 93.25 192 ASN A CA 1
ATOM 1498 C C . ASN A 1 192 ? 4.978 -2.970 -17.756 1.00 93.25 192 ASN A C 1
ATOM 1500 O O . ASN A 1 192 ? 6.015 -3.242 -18.356 1.00 93.25 192 ASN A O 1
ATOM 1504 N N . GLY A 1 193 ? 3.786 -3.059 -18.355 1.00 92.12 193 GLY A N 1
ATOM 1505 C CA . GLY A 1 193 ? 3.635 -3.575 -19.720 1.00 92.12 193 GLY A CA 1
ATOM 1506 C C . GLY A 1 193 ? 4.388 -2.769 -20.786 1.00 92.12 193 GLY A C 1
ATOM 1507 O O . GLY A 1 193 ? 4.978 -3.357 -21.688 1.00 92.12 193 GLY A O 1
ATOM 1508 N N . ALA A 1 194 ? 4.427 -1.438 -20.671 1.00 93.69 194 ALA A N 1
ATOM 1509 C CA . ALA A 1 194 ? 5.147 -0.594 -21.625 1.00 93.69 194 ALA A CA 1
ATOM 1510 C C . ALA A 1 194 ? 6.668 -0.784 -21.510 1.00 93.69 194 ALA A C 1
ATOM 1512 O O . ALA A 1 194 ? 7.354 -0.908 -22.525 1.00 93.69 194 ALA A O 1
ATOM 1513 N N . GLU A 1 195 ? 7.194 -0.868 -20.286 1.00 94.94 195 GLU A N 1
ATOM 1514 C CA . GLU A 1 195 ? 8.607 -1.179 -20.042 1.00 94.94 195 GLU A CA 1
ATOM 1515 C C . GLU A 1 195 ? 8.965 -2.575 -20.567 1.00 94.94 195 GLU A C 1
ATOM 1517 O O . GLU A 1 195 ? 10.006 -2.731 -21.197 1.00 94.94 195 GLU A O 1
ATOM 1522 N N . ALA A 1 196 ? 8.094 -3.573 -20.381 1.00 95.38 196 ALA A N 1
ATOM 1523 C CA . ALA A 1 196 ? 8.308 -4.929 -20.887 1.00 95.38 196 ALA A CA 1
ATOM 1524 C C . ALA A 1 196 ? 8.388 -4.983 -22.416 1.00 95.38 196 ALA A C 1
ATOM 1526 O O . ALA A 1 196 ? 9.314 -5.585 -22.961 1.00 95.38 196 ALA A O 1
ATOM 1527 N N . VAL A 1 197 ? 7.461 -4.313 -23.108 1.00 96.25 197 VAL A N 1
ATOM 1528 C CA . VAL A 1 197 ? 7.494 -4.183 -24.573 1.00 96.25 197 VAL A CA 1
ATOM 1529 C C . VAL A 1 197 ? 8.761 -3.454 -25.018 1.00 96.25 197 V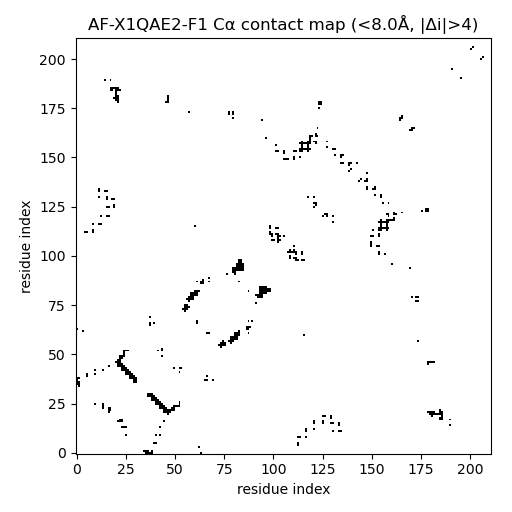AL A C 1
ATOM 1531 O O . VAL A 1 197 ? 9.423 -3.895 -25.954 1.00 96.25 197 VAL A O 1
ATOM 1534 N N . SER A 1 198 ? 9.133 -2.380 -24.319 1.00 94.75 198 SER A N 1
ATOM 1535 C CA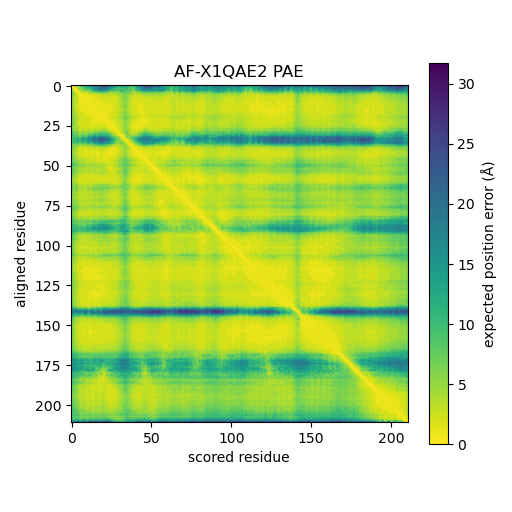 . SER A 1 198 ? 10.322 -1.584 -24.647 1.00 94.75 198 SER A CA 1
ATOM 1536 C C . SER A 1 198 ? 11.610 -2.393 -24.481 1.00 94.75 198 SER A C 1
ATOM 1538 O O . SER A 1 198 ? 12.453 -2.401 -25.375 1.00 94.75 198 SER A O 1
ATOM 1540 N N . LEU A 1 199 ? 11.749 -3.129 -23.374 1.00 95.81 199 LEU A N 1
ATOM 1541 C CA . LEU A 1 199 ? 12.873 -4.037 -23.148 1.00 95.81 199 LEU A CA 1
ATOM 1542 C C . LEU A 1 199 ? 12.912 -5.133 -24.214 1.00 95.81 199 LEU A C 1
ATOM 1544 O O . LEU A 1 199 ? 13.967 -5.365 -24.794 1.00 95.81 199 LEU A O 1
ATOM 1548 N N . GLY A 1 200 ? 11.771 -5.759 -24.517 1.00 96.62 200 GLY A N 1
ATOM 1549 C CA . GLY A 1 200 ? 11.675 -6.770 -25.570 1.00 96.62 200 GLY A CA 1
ATOM 1550 C C . GLY A 1 200 ? 12.109 -6.241 -26.939 1.00 96.62 200 GLY A C 1
ATOM 1551 O O . GLY A 1 200 ? 12.862 -6.914 -27.639 1.00 96.62 200 GLY A O 1
ATOM 1552 N N . ALA A 1 201 ? 11.709 -5.016 -27.295 1.00 96.62 201 ALA A N 1
ATOM 1553 C CA . ALA A 1 201 ? 12.119 -4.368 -28.538 1.00 96.62 201 ALA A CA 1
ATOM 1554 C C . ALA A 1 201 ? 13.636 -4.120 -28.585 1.00 96.62 201 ALA A C 1
ATOM 1556 O O . ALA A 1 201 ? 14.276 -4.467 -29.577 1.00 96.62 201 ALA A O 1
ATOM 1557 N N . ILE A 1 202 ? 14.223 -3.585 -27.505 1.00 96.25 202 ILE A N 1
ATOM 1558 C CA . ILE A 1 202 ? 15.674 -3.353 -27.402 1.00 96.25 202 ILE A CA 1
ATOM 1559 C C . ILE A 1 202 ? 16.440 -4.677 -27.526 1.00 96.25 202 ILE A C 1
ATOM 1561 O O . ILE A 1 202 ? 17.366 -4.780 -28.329 1.00 96.25 202 ILE A O 1
ATOM 1565 N N . PHE A 1 203 ? 16.033 -5.709 -26.779 1.00 96.94 203 PHE A N 1
ATOM 1566 C CA . PHE A 1 203 ? 16.655 -7.037 -26.841 1.00 96.94 203 PHE A CA 1
ATOM 1567 C C . PHE A 1 203 ? 16.494 -7.705 -28.212 1.00 96.94 203 PHE A C 1
ATOM 1569 O O . PHE A 1 203 ? 17.379 -8.442 -28.638 1.00 96.94 203 PHE A O 1
ATOM 1576 N N . GLY A 1 204 ? 15.398 -7.424 -28.919 1.00 97.31 204 GLY A N 1
ATOM 1577 C CA . GLY A 1 204 ? 15.161 -7.877 -30.289 1.00 97.31 204 GLY A CA 1
ATOM 1578 C C . GLY A 1 204 ? 15.948 -7.116 -31.363 1.00 97.31 204 GLY A C 1
ATOM 1579 O O . GLY A 1 204 ? 15.790 -7.421 -32.542 1.00 97.31 204 GLY A O 1
ATOM 1580 N N . GLY A 1 205 ? 16.774 -6.130 -30.993 1.00 97.56 205 GLY A N 1
ATOM 1581 C CA . GLY A 1 205 ? 17.577 -5.345 -31.935 1.00 97.56 205 GLY A CA 1
ATOM 1582 C C . GLY A 1 205 ? 16.826 -4.189 -32.602 1.00 97.56 205 GLY A C 1
ATOM 1583 O O . GLY A 1 205 ? 17.298 -3.659 -33.609 1.00 97.56 205 GLY A O 1
ATOM 1584 N N . CYS A 1 206 ? 15.673 -3.777 -32.064 1.00 96.00 206 CYS A N 1
ATOM 1585 C CA . CYS A 1 206 ? 14.991 -2.571 -32.525 1.00 96.00 206 CYS A CA 1
ATOM 1586 C C . CYS A 1 206 ? 15.903 -1.354 -32.321 1.00 96.00 206 CYS A C 1
ATOM 1588 O O . CYS A 1 206 ? 16.284 -1.023 -31.198 1.00 96.00 206 CYS A O 1
ATOM 1590 N N . ASN A 1 207 ? 16.251 -0.689 -33.419 1.00 96.06 207 ASN A N 1
ATOM 1591 C CA . ASN A 1 207 ? 17.141 0.472 -33.447 1.00 96.06 207 ASN A CA 1
ATOM 1592 C C . ASN A 1 207 ? 16.452 1.745 -33.972 1.00 96.06 207 ASN A C 1
ATOM 1594 O O . ASN A 1 207 ? 17.091 2.791 -34.065 1.00 96.06 207 ASN A O 1
ATOM 1598 N N . PHE A 1 208 ? 15.158 1.670 -34.297 1.00 95.75 208 PHE A N 1
ATOM 1599 C CA . PHE A 1 208 ? 14.345 2.793 -34.754 1.00 95.75 208 PHE A CA 1
ATOM 1600 C C . PHE A 1 208 ? 12.891 2.633 -34.293 1.00 95.75 208 PHE A C 1
ATOM 1602 O O . PHE A 1 208 ? 12.292 1.574 -34.476 1.00 95.75 208 PHE A O 1
ATOM 1609 N N . ILE A 1 209 ? 12.321 3.696 -33.717 1.00 92.12 209 ILE A N 1
ATOM 1610 C CA . ILE A 1 209 ? 10.920 3.785 -33.279 1.00 92.12 209 ILE A CA 1
ATOM 1611 C C . ILE A 1 209 ? 10.351 5.102 -33.823 1.00 92.12 209 ILE A C 1
ATOM 1613 O O . ILE A 1 209 ? 11.009 6.138 -33.739 1.00 92.12 209 ILE A O 1
ATOM 1617 N N . SER A 1 210 ? 9.137 5.064 -34.373 1.00 91.38 210 SER A N 1
ATOM 1618 C CA . SER A 1 210 ? 8.417 6.231 -34.899 1.00 91.38 210 SER A CA 1
ATOM 1619 C C . SER A 1 210 ? 7.065 6.372 -34.193 1.00 91.38 210 SER A C 1
ATOM 1621 O O . SER A 1 210 ? 6.502 5.366 -33.759 1.00 91.38 210 SER A O 1
ATOM 1623 N N . ALA A 1 211 ? 6.602 7.613 -34.033 1.00 78.56 211 ALA A N 1
ATOM 1624 C CA . ALA A 1 211 ? 5.386 7.988 -33.312 1.00 78.56 211 ALA A CA 1
ATOM 1625 C C . ALA A 1 211 ? 4.267 8.393 -34.275 1.00 78.56 211 ALA A C 1
ATOM 1627 O O . ALA A 1 211 ? 4.594 9.017 -35.311 1.00 78.56 211 ALA A O 1
#

pLDDT: mean 88.82, std 9.51, range [54.34, 98.25]

Foldseek 3Di:
DPPLCQVVLVVLLCQLLLLQQWEKDKDKDDDPDPDDDDIDIDIDTALDHDDDDDLAAQEAEDPAQVNCVVNVRRYDLLHAYAYDCVGYDDPHDHPHDPLQVQLVVLPHSSLSSLLVSLQVCLLLVRDLVSSLVSLCVVCVPPPDPSVSVSSNSSSVNSNVSNVVCVVVCVCVSPPNDNHDGDPVSNVDDDDDPVRVVVVVCVVVVNPDDDD

Organism: NCBI:txid412755

Radius of gyration: 17.95 Å; Cα contacts (8 Å, |Δi|>4): 305; chains: 1; bounding box: 40×36×55 Å

Sequence (211 aa):
EAGHGIQTVEVLLTRIFKLGGLNVFATKEYMSRVRGGSNSTQIIISSKKVLAPLNRIDILIPLDHSALPHLKERISKDSIILGEKEKVFSRQEILDVPFSRVAKEIGNPIFANIVAVGIIAAIFRIKQQIPLECIRKYFSTNKGEKITQGNIAAIKRGYELAFDLIKKGSLAQLSIPVPDFSQDIQEEILLNGAEAVSLGAIFGGCNFISA

InterPro domains:
  IPR002869 Pyruvate-flavodoxin oxidoreductase, central domain [G3DSA:3.40.920.10] (1-167)
  IPR002869 Pyruvate-flavodoxin oxidoreductase, central domain [SSF53323] (2-211)
  IPR019752 Pyruvate/ketoisovalerate oxidoreductase, catalytic domain [PF01558] (2-160)
  IPR052554 2-oxoglutarate synthase subunit KorC [PTHR42730] (3-164)

Nearest PDB structures (foldseek):
  6n2o-assembly1_A  TM=8.470E-01  e=7.404E-08  Magnetococcus marinus MC-1
  3g2e-assembly1_A  TM=8.219E-01  e=7.033E-08  Campylobacter jejuni
  5b46-assembly1_A  TM=8.008E-01  e=1.755E-04  Sulfurisphaera tokodaii str. 7
  5b48-assembly1_A  TM=6.782E-01  e=4.490E-03  Sulfurisphaera tokodaii str. 7

Secondary structure (DSSP, 8-state):
-TTSSHHHHHHHHHHHHHHHT-EEEEEEE--S-SS----EEEEEEESS---S--S-EEEE--SSTTHHHHHGGGEEEEEEEEE-TTT---SSPEEE--HHHHHHHHT-GGGHHHHHHHHHHHHTT--THHHHHHHHHHHTTTS-HHHHHHHHHHHHHHHHHHHHHHHTTTTTT---------HHHHHSPP--HHHHHHHHHHHTT------